Protein AF-A1WSW4-F1 (afdb_monomer_lite)

Radius of gyration: 35.8 Å; chains: 1; bounding box: 100×88×88 Å

Foldseek 3Di:
DDDDDDDDDDDDDDDDDPPDDDDDDDDDPDDDDDDDDDDDDDDDDDDDDDDDDDPDDDDDDDDDDDDDDDDDDDDDDDDDDPPPPPVVVVVVVVQVVLLVVLVVLLDVVVDDQWDWDDADVVFSKTKTWHQDPVGWIWMWIDTDRDNDTPDIDIDPHPVRVVVVVVVVVVVSVVVVVVVVVVVVVVVVLQPAAAPDDAQFKWWWWDDDPWTDIWIWGFHADDPRWKTWIFTFDKDWDAPDDQKTWIDTDGPHTDDDIDIFTADPQRWTQDDPVGIIIHGFDWDQDPNDTDGDIDMTGGDD

pLDDT: mean 75.53, std 24.28, range [26.06, 97.69]

Structure (mmCIF, N/CA/C/O backbone):
data_AF-A1WSW4-F1
#
_entry.id   AF-A1WSW4-F1
#
loop_
_atom_site.group_PDB
_atom_site.id
_atom_site.type_symbol
_atom_site.label_atom_id
_atom_site.label_alt_id
_atom_site.label_comp_id
_atom_site.label_asym_id
_atom_site.label_entity_id
_atom_site.label_seq_id
_atom_site.pdbx_PDB_ins_code
_atom_site.Cartn_x
_atom_site.Cartn_y
_atom_site.Cartn_z
_atom_site.occupancy
_atom_site.B_iso_or_equiv
_atom_site.auth_seq_id
_atom_site.auth_comp_id
_atom_site.auth_asym_id
_atom_site.auth_atom_id
_atom_site.pdbx_PDB_model_num
ATOM 1 N N . MET A 1 1 ? 65.534 -9.968 35.468 1.00 41.53 1 MET A N 1
ATOM 2 C CA . MET A 1 1 ? 66.244 -8.710 35.154 1.00 41.53 1 MET A CA 1
ATOM 3 C C . MET A 1 1 ? 65.304 -7.810 34.369 1.00 41.53 1 MET A C 1
ATOM 5 O O . MET A 1 1 ? 64.870 -8.188 33.293 1.00 41.53 1 MET A O 1
ATOM 9 N N . TRP A 1 2 ? 64.921 -6.692 34.981 1.00 34.66 2 TRP A N 1
ATOM 10 C CA . TRP A 1 2 ? 64.351 -5.486 34.355 1.00 34.66 2 TRP A CA 1
ATOM 11 C C . TRP A 1 2 ? 65.481 -4.729 33.606 1.00 34.66 2 TRP A C 1
ATOM 13 O O . TRP A 1 2 ? 66.639 -5.038 33.906 1.00 34.66 2 TRP A O 1
ATOM 23 N N . PRO A 1 3 ? 65.219 -3.817 32.635 1.00 59.50 3 PRO A N 1
ATOM 24 C CA . PRO A 1 3 ? 64.501 -2.547 32.869 1.00 59.50 3 PRO A CA 1
ATOM 25 C C . PRO A 1 3 ? 63.491 -2.145 31.766 1.00 59.50 3 PRO A C 1
ATOM 27 O O . PRO A 1 3 ? 63.681 -2.395 30.583 1.00 59.50 3 PRO A O 1
ATOM 30 N N . VAL A 1 4 ? 62.291 -1.699 32.145 1.00 44.56 4 VAL A N 1
ATOM 31 C CA . VAL A 1 4 ? 61.793 -0.302 32.107 1.00 44.56 4 VAL A CA 1
ATOM 32 C C . VAL A 1 4 ? 62.713 0.759 31.501 1.00 44.56 4 VAL A C 1
ATOM 34 O O . VAL A 1 4 ? 63.721 1.116 32.099 1.00 44.56 4 VAL A O 1
ATOM 37 N N . ILE A 1 5 ? 62.249 1.380 30.409 1.00 48.03 5 ILE A N 1
ATOM 38 C CA . ILE A 1 5 ? 62.470 2.806 30.135 1.00 48.03 5 ILE A CA 1
ATOM 39 C C . ILE A 1 5 ? 61.144 3.441 29.703 1.00 48.03 5 ILE A C 1
ATOM 41 O O . ILE A 1 5 ? 60.532 3.080 28.701 1.00 48.03 5 ILE A O 1
ATOM 45 N N . THR A 1 6 ? 60.733 4.397 30.523 1.00 44.84 6 THR A N 1
ATOM 46 C CA . THR A 1 6 ? 59.664 5.377 30.361 1.00 44.84 6 THR A CA 1
ATOM 47 C C . THR A 1 6 ? 60.096 6.459 29.366 1.00 44.84 6 THR A C 1
ATOM 49 O O . THR A 1 6 ? 61.234 6.917 29.429 1.00 44.84 6 THR A O 1
ATOM 52 N N . SER A 1 7 ? 59.194 6.954 28.516 1.00 44.91 7 SER A N 1
ATOM 53 C CA . SER A 1 7 ? 59.331 8.302 27.950 1.00 44.91 7 SER A CA 1
ATOM 54 C C . SER A 1 7 ? 57.960 8.914 27.679 1.00 44.91 7 SER A C 1
ATOM 56 O O . SER A 1 7 ? 57.152 8.402 26.909 1.00 44.91 7 SER A O 1
ATOM 58 N N . LEU A 1 8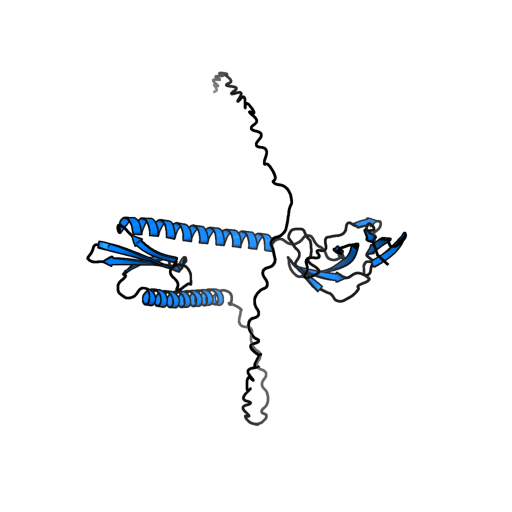 ? 57.735 9.998 28.409 1.00 40.12 8 LEU A N 1
ATOM 59 C CA . LEU A 1 8 ? 56.606 10.908 28.426 1.00 40.12 8 LEU A CA 1
ATOM 60 C C . LEU A 1 8 ? 56.909 12.023 27.408 1.00 40.12 8 LEU A C 1
ATOM 62 O O . LEU A 1 8 ? 57.985 12.615 27.490 1.00 40.12 8 LEU A O 1
ATOM 66 N N . SER A 1 9 ? 55.986 12.395 26.520 1.00 44.53 9 SER A N 1
ATOM 67 C CA . SER A 1 9 ? 55.958 13.782 26.037 1.00 44.53 9 SER A CA 1
ATOM 68 C C . SER A 1 9 ? 54.544 14.237 25.684 1.00 44.53 9 SER A C 1
ATOM 70 O O . SER A 1 9 ? 53.733 13.519 25.101 1.00 44.53 9 SER A O 1
ATOM 72 N N . SER A 1 10 ? 54.259 15.440 26.158 1.00 37.12 10 SER A N 1
ATOM 73 C CA . SER A 1 10 ? 52.968 16.103 26.227 1.00 37.12 10 SER A CA 1
ATOM 74 C C . SER A 1 10 ? 52.763 17.052 25.041 1.00 37.12 10 SER A C 1
ATOM 76 O O . SER A 1 10 ? 53.697 17.776 24.722 1.00 37.12 10 SER A O 1
ATOM 78 N N . SER A 1 11 ? 51.515 17.120 24.541 1.00 41.44 11 SER A N 1
ATOM 79 C CA . SER A 1 11 ? 50.755 18.321 24.094 1.00 41.44 11 SER A CA 1
ATOM 80 C C . SER A 1 11 ? 51.313 19.203 22.940 1.00 41.44 11 SER A C 1
ATOM 82 O O . SER A 1 11 ? 52.522 19.354 22.831 1.00 41.44 11 SER A O 1
ATOM 84 N N . PRO A 1 12 ? 50.474 19.867 22.095 1.00 49.94 12 PRO A N 1
ATOM 85 C CA . PRO A 1 12 ? 49.264 20.574 22.524 1.00 49.94 12 PRO A CA 1
ATOM 86 C C . PRO A 1 12 ? 48.014 20.516 21.618 1.00 49.94 12 PRO A C 1
ATOM 88 O O . PRO A 1 12 ? 48.011 20.143 20.450 1.00 49.94 12 PRO A O 1
ATOM 91 N N . SER A 1 13 ? 46.936 20.960 22.260 1.00 38.94 13 SER A N 1
ATOM 92 C CA . SER A 1 13 ? 45.661 21.480 21.768 1.00 38.94 13 SER A CA 1
ATOM 93 C C . SER A 1 13 ? 45.665 22.173 20.397 1.00 38.94 13 SER A C 1
ATOM 95 O O . SER A 1 13 ? 46.405 23.131 20.179 1.00 38.94 13 SER A O 1
ATOM 97 N N . CYS A 1 14 ? 44.691 21.820 19.557 1.00 33.28 14 CYS A N 1
ATOM 98 C CA . CYS A 1 14 ? 44.107 22.729 18.571 1.00 33.28 14 CYS A CA 1
ATOM 99 C C . CYS A 1 14 ? 42.586 22.726 18.737 1.00 33.28 14 CYS A C 1
ATOM 101 O O . CYS A 1 14 ? 41.865 21.887 18.202 1.00 33.28 14 CYS A O 1
ATOM 103 N N . THR A 1 15 ? 42.120 23.678 19.538 1.00 39.34 15 THR A N 1
ATOM 104 C CA . THR A 1 15 ? 40.721 24.075 19.653 1.00 39.34 15 THR A CA 1
ATOM 105 C C . THR A 1 15 ? 40.330 24.782 18.358 1.00 39.34 15 THR A C 1
ATOM 107 O O . THR A 1 15 ? 40.736 25.918 18.132 1.00 39.34 15 THR A O 1
ATOM 110 N N . VAL A 1 16 ? 39.559 24.125 17.491 1.00 40.44 16 VAL A N 1
ATOM 111 C CA . VAL A 1 16 ? 38.909 24.794 16.356 1.00 40.44 16 VAL A CA 1
ATOM 112 C C . VAL A 1 16 ? 37.520 25.223 16.814 1.00 40.44 16 VAL A C 1
ATOM 114 O O . VAL A 1 16 ? 36.556 24.461 16.776 1.00 40.44 16 VAL A O 1
ATOM 117 N N . THR A 1 17 ? 37.433 26.456 17.301 1.00 37.31 17 THR A N 1
ATOM 118 C CA . THR A 1 17 ? 36.179 27.181 17.498 1.00 37.31 17 THR A CA 1
ATOM 119 C C . THR A 1 17 ? 35.591 27.518 16.131 1.00 37.31 17 THR A C 1
ATOM 121 O O . THR A 1 17 ? 36.026 28.447 15.456 1.00 37.31 17 THR A O 1
ATOM 124 N N . HIS A 1 18 ? 34.592 26.749 15.698 1.00 41.41 18 HIS A N 1
ATOM 125 C CA . HIS A 1 18 ? 33.796 27.090 14.524 1.00 41.41 18 HIS A CA 1
ATOM 126 C C . HIS A 1 18 ? 32.709 28.089 14.943 1.00 41.41 18 HIS A C 1
ATOM 128 O O . HIS A 1 18 ? 31.640 27.718 15.427 1.00 41.41 18 HIS A O 1
ATOM 134 N N . THR A 1 19 ? 33.004 29.377 14.790 1.00 36.97 19 THR A N 1
ATOM 135 C CA . THR A 1 19 ? 32.037 30.468 14.939 1.00 36.97 19 THR A CA 1
ATOM 136 C C . THR A 1 19 ? 31.036 30.383 13.785 1.00 36.97 19 THR A C 1
ATOM 138 O O . THR A 1 19 ? 31.348 30.751 12.656 1.00 36.97 19 THR A O 1
ATOM 141 N N . PHE A 1 20 ? 29.843 29.839 14.037 1.00 34.28 20 PHE A N 1
ATOM 142 C CA . PHE A 1 20 ? 28.758 29.802 13.053 1.00 34.28 20 PHE A CA 1
ATOM 143 C C . PHE A 1 20 ? 27.942 31.096 13.166 1.00 34.28 20 PHE A C 1
ATOM 145 O O . PHE A 1 20 ? 27.096 31.256 14.045 1.00 34.28 20 PHE A O 1
ATOM 152 N N . GLU A 1 21 ? 28.250 32.052 12.293 1.00 36.22 21 GLU A N 1
ATOM 153 C CA . GLU A 1 21 ? 27.540 33.322 12.146 1.00 36.22 21 GLU A CA 1
ATOM 154 C C . GLU A 1 21 ? 26.139 33.056 11.554 1.00 36.22 21 GLU A C 1
ATOM 156 O O . GLU A 1 21 ? 25.979 32.748 10.371 1.00 36.22 21 GLU A O 1
ATOM 161 N N . LEU A 1 22 ? 25.101 33.139 12.391 1.00 40.09 22 LEU A N 1
ATOM 162 C CA . LEU A 1 22 ? 23.698 33.059 11.979 1.00 40.09 22 LEU A CA 1
ATOM 163 C C . LEU A 1 22 ? 23.284 34.363 11.282 1.00 40.09 22 LEU A C 1
ATOM 165 O O . LEU A 1 22 ? 22.764 35.283 11.912 1.00 40.09 22 LEU A O 1
ATOM 169 N N . ARG A 1 23 ? 23.469 34.442 9.960 1.00 37.28 23 ARG A N 1
ATOM 170 C CA . ARG A 1 23 ? 22.797 35.463 9.141 1.00 37.28 23 ARG A CA 1
ATOM 171 C C . ARG A 1 23 ? 21.419 34.977 8.720 1.00 37.28 23 ARG A C 1
ATOM 173 O O . ARG A 1 23 ? 21.266 34.119 7.852 1.00 37.28 23 ARG A O 1
ATOM 180 N N . GLY A 1 24 ? 20.416 35.565 9.364 1.00 35.91 24 GLY A N 1
ATOM 181 C CA . GLY A 1 24 ? 19.016 35.437 9.009 1.00 35.91 24 GLY A CA 1
ATOM 182 C C . GLY A 1 24 ? 18.739 35.912 7.584 1.00 35.91 24 GLY A C 1
ATOM 183 O O . GLY A 1 24 ? 19.109 37.013 7.186 1.00 35.91 24 GLY A O 1
ATOM 184 N N . LEU A 1 25 ? 18.013 35.085 6.838 1.00 38.56 25 LEU A N 1
ATOM 185 C CA . LEU A 1 25 ? 17.278 35.502 5.653 1.00 38.56 25 LEU A CA 1
ATOM 186 C C . LEU A 1 25 ? 15.815 35.131 5.860 1.00 38.56 25 LEU A C 1
ATOM 188 O O . LEU A 1 25 ? 15.351 34.041 5.527 1.00 38.56 25 LEU A O 1
ATOM 192 N N . SER A 1 26 ? 15.104 36.093 6.442 1.00 35.91 26 SER A N 1
ATOM 193 C CA . SER A 1 26 ? 13.652 36.161 6.467 1.00 35.91 26 SER A CA 1
ATOM 194 C C . SER A 1 26 ? 13.136 36.181 5.025 1.00 35.91 26 SER A C 1
ATOM 196 O O . SER A 1 26 ? 13.304 37.162 4.301 1.00 35.91 26 SER A O 1
ATOM 198 N N . ARG A 1 27 ? 12.528 35.081 4.574 1.00 38.84 27 ARG A N 1
ATOM 199 C CA . ARG A 1 27 ? 11.692 35.069 3.368 1.00 38.84 27 ARG A CA 1
ATOM 200 C C . ARG A 1 27 ? 10.243 34.927 3.799 1.00 38.84 27 ARG A C 1
ATOM 202 O O . ARG A 1 27 ? 9.725 33.824 3.952 1.00 38.84 27 ARG A O 1
ATOM 209 N N . HIS A 1 28 ? 9.600 36.078 3.967 1.00 37.59 28 HIS A N 1
ATOM 210 C CA . HIS A 1 28 ? 8.152 36.209 4.021 1.00 37.59 28 HIS A CA 1
ATOM 211 C C . HIS A 1 28 ? 7.518 35.503 2.813 1.00 37.59 28 HIS A C 1
ATOM 213 O O . HIS A 1 28 ? 7.591 35.988 1.683 1.00 37.59 28 HIS A O 1
ATOM 219 N N . LYS A 1 29 ? 6.861 34.363 3.050 1.00 36.50 29 LYS A N 1
ATOM 220 C CA . LYS A 1 29 ? 5.853 33.839 2.126 1.00 36.50 29 LYS A CA 1
ATOM 221 C C . LYS A 1 29 ? 4.625 34.737 2.248 1.00 36.50 29 LYS A C 1
ATOM 223 O O . LYS A 1 29 ? 3.901 34.671 3.236 1.00 36.50 29 LYS A O 1
ATOM 228 N N . ARG A 1 30 ? 4.423 35.610 1.260 1.00 34.66 30 ARG A N 1
ATOM 229 C CA . ARG A 1 30 ? 3.159 36.329 1.079 1.00 34.66 30 ARG A CA 1
ATOM 230 C C . ARG A 1 30 ? 2.080 35.300 0.739 1.00 34.66 30 ARG A C 1
ATOM 232 O O . ARG A 1 30 ? 2.164 34.643 -0.295 1.00 34.66 30 ARG A O 1
ATOM 239 N N . PHE A 1 31 ? 1.103 35.155 1.624 1.00 36.28 31 PHE A N 1
ATOM 240 C CA . PHE A 1 31 ? -0.175 34.518 1.325 1.00 36.28 31 PHE A CA 1
ATOM 241 C C . PHE A 1 31 ? -1.015 35.488 0.477 1.00 36.28 31 PHE A C 1
ATOM 243 O O . PHE A 1 31 ? -1.151 36.645 0.881 1.00 36.28 31 PHE A O 1
ATOM 250 N N . PRO A 1 32 ? -1.571 35.080 -0.676 1.00 45.56 32 PRO A N 1
ATOM 251 C CA . PRO A 1 32 ? -2.641 35.834 -1.314 1.00 45.56 32 PRO A CA 1
ATOM 252 C C . PRO A 1 32 ? -3.989 35.568 -0.612 1.00 45.56 32 PRO A C 1
ATOM 254 O O . PRO A 1 32 ? -4.188 34.478 -0.065 1.00 45.56 32 PRO A O 1
ATOM 257 N N . PRO A 1 33 ? -4.901 36.555 -0.598 1.00 42.41 33 PRO A N 1
ATOM 258 C CA . PRO A 1 33 ? -6.139 36.499 0.165 1.00 42.41 33 PRO A CA 1
ATOM 259 C C . PRO A 1 33 ? -7.199 35.592 -0.474 1.00 42.41 33 PRO A C 1
ATOM 261 O O . PRO A 1 33 ? -7.212 35.323 -1.673 1.00 42.41 33 PRO A O 1
ATOM 264 N N . THR A 1 34 ? -8.105 35.158 0.392 1.00 45.78 34 THR A N 1
ATOM 265 C CA . THR A 1 34 ? -9.366 34.453 0.151 1.00 45.78 34 THR A CA 1
ATOM 266 C C . THR A 1 34 ? -10.244 35.104 -0.926 1.00 45.78 34 THR A C 1
ATOM 268 O O . THR A 1 34 ? -10.471 36.311 -0.869 1.00 45.78 34 THR A O 1
ATOM 271 N N . GLY A 1 35 ? -10.827 34.305 -1.831 1.00 34.28 35 GLY A N 1
ATOM 272 C CA . GLY A 1 35 ? -11.918 34.760 -2.703 1.00 34.28 35 GLY A CA 1
ATOM 273 C C . GLY A 1 35 ? -12.273 33.820 -3.863 1.00 34.28 35 GLY A C 1
ATOM 274 O O . GLY A 1 35 ? -11.571 33.798 -4.864 1.00 34.28 35 GLY A O 1
ATOM 275 N N . TYR A 1 36 ? -13.425 33.152 -3.726 1.00 44.25 36 TYR A N 1
ATOM 276 C CA . TYR A 1 36 ? -14.261 32.464 -4.731 1.00 44.25 36 TYR A CA 1
ATOM 277 C C . TYR A 1 36 ? -13.880 31.049 -5.237 1.00 44.25 36 TYR A C 1
ATOM 279 O O . TYR A 1 36 ? -12.794 30.838 -5.775 1.00 44.25 36 TYR A O 1
ATOM 287 N N . PRO A 1 37 ? -14.805 30.064 -5.126 1.00 56.47 37 PRO A N 1
ATOM 288 C CA . PRO A 1 37 ? -14.681 28.762 -5.782 1.00 56.47 37 PRO A CA 1
ATOM 289 C C . PRO A 1 37 ? -14.963 28.864 -7.297 1.00 56.47 37 PRO A C 1
ATOM 291 O O . PRO A 1 37 ? -15.735 29.728 -7.719 1.00 56.47 37 PRO A O 1
ATOM 294 N N . PRO A 1 38 ? -14.375 27.986 -8.132 1.00 52.75 38 PRO A N 1
ATOM 295 C CA . PRO A 1 38 ? -14.593 28.010 -9.576 1.00 52.75 38 PRO A CA 1
ATOM 296 C C . PRO A 1 38 ? -16.037 27.611 -9.941 1.00 52.75 38 PRO A C 1
ATOM 298 O O . PRO A 1 38 ? -16.633 26.777 -9.252 1.00 52.75 38 PRO A O 1
ATOM 301 N N . PRO A 1 39 ? -16.606 28.157 -11.033 1.00 44.06 39 PRO A N 1
ATOM 302 C CA . PRO A 1 39 ? -17.959 27.827 -11.461 1.00 44.06 39 PRO A CA 1
ATOM 303 C C . PRO A 1 39 ? -18.077 26.361 -11.899 1.00 44.06 39 PRO A C 1
ATOM 305 O O . PRO A 1 39 ? -17.261 25.837 -12.661 1.00 44.06 39 PRO A O 1
ATOM 308 N N . PHE A 1 40 ? -19.141 25.719 -11.417 1.00 39.28 40 PHE A N 1
ATOM 309 C CA . PHE A 1 40 ? -19.615 24.409 -11.850 1.00 39.28 40 PHE A CA 1
ATOM 310 C C . PHE A 1 40 ? -19.933 24.439 -13.351 1.00 39.28 40 PHE A C 1
ATOM 312 O O . PHE A 1 40 ? -20.814 25.174 -13.792 1.00 39.28 40 PHE A O 1
ATOM 319 N N . ILE A 1 41 ? -19.245 23.609 -14.133 1.00 40.66 41 ILE A N 1
ATOM 320 C CA . ILE A 1 41 ? -19.606 23.333 -15.525 1.00 40.66 41 ILE A CA 1
ATOM 321 C C . ILE A 1 41 ? -20.612 22.170 -15.501 1.00 40.66 41 ILE A C 1
ATOM 323 O O . ILE A 1 41 ? -20.233 21.068 -15.089 1.00 40.66 41 ILE A O 1
ATOM 327 N N . PRO A 1 42 ? -21.883 22.362 -15.904 1.00 38.38 42 PRO A N 1
ATOM 328 C CA . PRO A 1 42 ? -22.835 21.264 -15.982 1.00 38.38 42 PRO A CA 1
ATOM 329 C C . PRO A 1 42 ? -22.402 20.288 -17.080 1.00 38.38 42 PRO A C 1
ATOM 331 O O . PRO A 1 42 ? -22.241 20.649 -18.246 1.00 38.38 42 PRO A O 1
ATOM 334 N N . ARG A 1 43 ? -22.194 19.029 -16.686 1.00 35.97 43 ARG A N 1
ATOM 335 C CA . ARG A 1 43 ? -21.918 17.919 -17.597 1.00 35.97 43 ARG A CA 1
ATOM 336 C C . ARG A 1 43 ? -23.169 17.700 -18.447 1.00 35.97 43 ARG A C 1
ATOM 338 O O . ARG A 1 43 ? -24.220 17.349 -17.916 1.00 35.97 43 ARG A O 1
ATOM 345 N N . SER A 1 44 ? -23.051 17.950 -19.745 1.00 36.78 44 SER A N 1
ATOM 346 C CA . SER A 1 44 ? -24.103 17.718 -20.727 1.00 36.78 44 SER A CA 1
ATOM 347 C C . SER A 1 44 ? -24.618 16.279 -20.650 1.00 36.78 44 SER A C 1
ATOM 349 O O . SER A 1 44 ? -23.858 15.314 -20.537 1.00 36.78 44 SER A O 1
ATOM 351 N N . ALA A 1 45 ? -25.944 16.166 -20.687 1.00 35.97 45 ALA A N 1
ATOM 352 C CA . ALA A 1 45 ? -26.681 14.920 -20.717 1.00 35.97 45 ALA A CA 1
ATOM 353 C C . ALA A 1 45 ? -26.290 14.097 -21.954 1.00 35.97 45 ALA A C 1
ATOM 355 O O . ALA A 1 45 ? -26.467 14.541 -23.087 1.00 35.97 45 ALA A O 1
ATOM 356 N N . HIS A 1 46 ? -25.784 12.885 -21.728 1.00 39.31 46 HIS A N 1
ATOM 357 C CA . HIS A 1 46 ? -25.760 11.844 -22.749 1.00 39.31 46 HIS A CA 1
ATOM 358 C C . HIS A 1 46 ? -26.980 10.931 -22.561 1.00 39.31 46 HIS A C 1
ATOM 360 O O . HIS A 1 46 ? -27.345 10.636 -21.420 1.00 39.31 46 HIS A O 1
ATOM 366 N N . PRO A 1 47 ? -27.624 10.510 -23.662 1.00 35.97 47 PRO A N 1
ATOM 367 C CA . PRO A 1 47 ? -28.897 9.810 -23.629 1.00 35.97 47 PRO A CA 1
ATOM 368 C C . PRO A 1 47 ? -28.785 8.418 -23.003 1.00 35.97 47 PRO A C 1
ATOM 370 O O . PRO A 1 47 ? -27.802 7.695 -23.171 1.00 35.97 47 PRO A O 1
ATOM 373 N N . SER A 1 48 ? -29.850 8.071 -22.288 1.00 36.56 48 SER A N 1
ATOM 374 C CA . SER A 1 48 ? -30.136 6.795 -21.649 1.00 36.56 48 SER A CA 1
ATOM 375 C C . SER A 1 48 ? -29.951 5.608 -22.598 1.00 36.56 48 SER A C 1
ATOM 377 O O . SER A 1 48 ? -30.791 5.356 -23.462 1.00 36.56 48 SER A O 1
ATOM 379 N N . LEU A 1 49 ? -28.885 4.838 -22.390 1.00 33.38 49 LEU A N 1
ATOM 380 C CA . LEU A 1 49 ? -28.790 3.461 -22.863 1.00 33.38 49 LEU A CA 1
ATOM 381 C C . LEU A 1 49 ? -29.396 2.557 -21.793 1.00 33.38 49 LEU A C 1
ATOM 383 O O . LEU A 1 49 ? -28.848 2.375 -20.705 1.00 33.38 49 LEU A O 1
ATOM 387 N N . SER A 1 50 ? -30.583 2.061 -22.118 1.00 31.69 50 SER A N 1
ATOM 388 C CA . SER A 1 50 ? -31.334 1.080 -21.360 1.00 31.69 50 SER A CA 1
ATOM 389 C C . SER A 1 50 ? -30.512 -0.188 -21.134 1.00 31.69 50 SER A C 1
ATOM 391 O O . SER A 1 50 ? -29.860 -0.741 -22.019 1.00 31.69 50 SER A O 1
ATOM 393 N N . TRP A 1 51 ? -30.564 -0.634 -19.888 1.00 26.06 51 TRP A N 1
ATOM 394 C CA . TRP A 1 51 ? -30.009 -1.877 -19.392 1.00 26.06 51 TRP A CA 1
ATOM 395 C C . TRP A 1 51 ? -30.836 -3.037 -19.968 1.00 26.06 51 TRP A C 1
ATOM 397 O O . TRP A 1 51 ? -32.003 -3.195 -19.615 1.00 26.06 51 TRP A O 1
ATOM 407 N N . VAL A 1 52 ? -30.261 -3.830 -20.875 1.00 34.06 52 VAL A N 1
ATOM 408 C CA . VAL A 1 52 ? -30.853 -5.100 -21.327 1.00 34.06 52 VAL A CA 1
ATOM 409 C C . VAL A 1 52 ? -30.200 -6.232 -20.527 1.00 34.06 52 VAL A C 1
ATOM 411 O O . VAL A 1 52 ? -28.991 -6.438 -20.658 1.00 34.06 52 VAL A O 1
ATOM 414 N N . PRO A 1 53 ? -30.946 -6.981 -19.696 1.00 32.72 53 PRO A N 1
ATOM 415 C CA . PRO A 1 53 ? -30.416 -8.154 -19.016 1.00 32.72 53 PRO A CA 1
ATOM 416 C C . PRO A 1 53 ? -30.214 -9.296 -20.019 1.00 32.72 53 PRO A C 1
ATOM 418 O O . PRO A 1 53 ? -31.166 -9.809 -20.607 1.00 32.72 53 PRO A O 1
ATOM 421 N N . CYS A 1 54 ? -28.965 -9.725 -20.198 1.00 28.47 54 CYS A N 1
ATOM 422 C CA . CYS A 1 54 ? -28.641 -10.958 -20.910 1.00 28.47 54 CYS A CA 1
ATOM 423 C C . CYS A 1 54 ? -29.132 -12.156 -20.080 1.00 28.47 54 CYS A C 1
ATOM 425 O O . CYS A 1 54 ? -28.510 -12.540 -19.088 1.00 28.47 54 CYS A O 1
ATOM 427 N N . HIS A 1 55 ? -30.259 -12.747 -20.484 1.00 34.50 55 HIS A N 1
ATOM 428 C CA . HIS A 1 55 ? -30.743 -14.022 -19.965 1.00 34.50 55 HIS A CA 1
ATOM 429 C C . HIS A 1 55 ? -29.743 -15.136 -20.304 1.00 34.50 55 HIS A C 1
ATOM 431 O O . HIS A 1 55 ? -29.672 -15.627 -21.429 1.00 34.50 55 HIS A O 1
ATOM 437 N N . PHE A 1 56 ? -28.971 -15.554 -19.305 1.00 29.11 56 PHE A N 1
ATOM 438 C CA . PHE A 1 56 ? -28.109 -16.725 -19.389 1.00 29.11 56 PHE A CA 1
ATOM 439 C C . PHE A 1 56 ? -28.979 -17.989 -19.281 1.00 29.11 56 PHE A C 1
ATOM 441 O O . PHE A 1 56 ? -29.372 -18.405 -18.189 1.00 29.11 56 PHE A O 1
ATOM 448 N N . LEU A 1 57 ? -29.328 -18.584 -20.429 1.00 34.84 57 LEU A N 1
ATOM 449 C CA . LEU A 1 57 ? -30.033 -19.866 -20.498 1.00 34.84 57 LEU A CA 1
ATOM 450 C C . LEU A 1 57 ? -29.159 -20.988 -19.919 1.00 34.84 57 LEU A C 1
ATOM 452 O O . LEU A 1 57 ? -28.206 -21.464 -20.539 1.00 34.84 57 LEU A O 1
ATOM 456 N N . ARG A 1 58 ? -29.536 -21.459 -18.731 1.00 31.75 58 ARG A N 1
ATOM 457 C CA . ARG A 1 58 ? -28.996 -22.660 -18.090 1.00 31.75 58 ARG A CA 1
ATOM 458 C C . ARG A 1 58 ? -29.587 -23.893 -18.790 1.00 31.75 58 ARG A C 1
ATOM 460 O O . ARG A 1 58 ? -30.729 -24.264 -18.528 1.00 31.75 58 ARG A O 1
ATOM 467 N N . ARG A 1 59 ? -28.836 -24.533 -19.697 1.00 33.91 59 ARG A N 1
ATOM 468 C CA . ARG A 1 59 ? -29.224 -25.843 -20.257 1.00 33.91 59 ARG A CA 1
ATOM 469 C C . ARG A 1 59 ? -29.167 -26.903 -19.157 1.00 33.91 59 ARG A C 1
ATOM 471 O O . ARG A 1 59 ? -28.107 -27.198 -18.615 1.00 33.91 59 ARG A O 1
ATOM 478 N N . ARG A 1 60 ? -30.335 -27.458 -18.845 1.00 30.97 60 ARG A N 1
ATOM 479 C CA . ARG A 1 60 ? -30.559 -28.603 -17.961 1.00 30.97 60 ARG A CA 1
ATOM 480 C C . ARG A 1 60 ? -30.413 -29.865 -18.818 1.00 30.97 60 ARG A C 1
ATOM 482 O O . ARG A 1 60 ? -31.275 -30.136 -19.644 1.00 30.97 60 ARG A O 1
ATOM 489 N N . THR A 1 61 ? -29.320 -30.606 -18.679 1.00 37.62 61 THR A N 1
ATOM 490 C CA . THR A 1 61 ? -29.200 -31.953 -19.259 1.00 37.62 61 THR A CA 1
ATOM 491 C C . THR A 1 61 ? -29.713 -32.973 -18.251 1.00 37.62 61 THR A C 1
ATOM 493 O O . THR A 1 61 ? -29.128 -33.123 -17.181 1.00 37.62 61 THR A O 1
ATOM 496 N N . GLN A 1 62 ? -30.811 -33.646 -18.598 1.00 32.19 62 GLN A N 1
ATOM 497 C CA . GLN A 1 62 ? -31.291 -34.862 -17.945 1.00 32.19 62 GLN A CA 1
ATOM 498 C C . GLN A 1 62 ? -30.414 -36.052 -18.361 1.00 32.19 62 GLN A C 1
ATOM 500 O O . GLN A 1 62 ? -30.197 -36.260 -19.551 1.00 32.19 62 GLN A O 1
ATOM 505 N N . ARG A 1 63 ? -29.933 -36.811 -17.378 1.00 33.50 63 ARG A N 1
ATOM 506 C CA . ARG A 1 63 ? -29.532 -38.231 -17.409 1.00 33.50 63 ARG A CA 1
ATOM 507 C C . ARG A 1 63 ? -29.722 -38.667 -15.953 1.00 33.50 63 ARG A C 1
ATOM 509 O O . ARG A 1 63 ? -29.178 -38.001 -15.082 1.00 33.50 63 ARG A O 1
ATOM 516 N N . GLY A 1 64 ? -30.625 -39.567 -15.601 1.00 32.72 64 GLY A N 1
ATOM 517 C CA . GLY A 1 64 ? -30.836 -40.908 -16.130 1.00 32.72 64 GLY A CA 1
ATOM 518 C C . GLY A 1 64 ? -30.669 -41.801 -14.904 1.00 32.72 64 GLY A C 1
ATOM 519 O O . GLY A 1 64 ? -29.571 -41.849 -14.353 1.00 32.72 64 GLY A O 1
ATOM 520 N N . ASP A 1 65 ? -31.781 -42.343 -14.417 1.00 32.75 65 ASP A N 1
ATOM 521 C CA . ASP A 1 65 ? -31.840 -43.281 -13.299 1.00 32.75 65 ASP A CA 1
ATOM 522 C C . ASP A 1 65 ? -30.966 -44.503 -13.592 1.00 32.75 65 ASP A C 1
ATOM 524 O O . ASP A 1 65 ? -31.012 -44.997 -14.712 1.00 32.75 65 ASP A O 1
ATOM 528 N N . ASP A 1 66 ? -30.203 -44.978 -12.603 1.00 35.31 66 ASP A N 1
ATOM 529 C CA . ASP A 1 66 ? -29.905 -46.405 -12.440 1.00 35.31 66 ASP A CA 1
ATOM 530 C C . ASP A 1 66 ? -29.305 -46.704 -11.050 1.00 35.31 66 ASP A C 1
ATOM 532 O O . ASP A 1 66 ? -28.207 -46.283 -10.693 1.00 35.31 66 ASP A O 1
ATOM 536 N N . LEU A 1 67 ? -30.119 -47.428 -10.276 1.00 35.06 67 LEU A N 1
ATOM 537 C CA . LEU A 1 67 ? -29.818 -48.571 -9.404 1.00 35.06 67 LEU A CA 1
ATOM 538 C C . LEU A 1 67 ? -28.685 -48.525 -8.355 1.00 35.06 67 LEU A C 1
ATOM 540 O O . LEU A 1 67 ? -27.490 -48.465 -8.629 1.00 35.06 67 LEU A O 1
ATOM 544 N N . LEU A 1 68 ? -29.140 -48.752 -7.114 1.00 34.69 68 LEU A N 1
ATOM 545 C CA . LEU A 1 68 ? -28.419 -49.283 -5.956 1.00 34.69 68 LEU A CA 1
ATOM 546 C C . LEU A 1 68 ? -27.368 -50.348 -6.316 1.00 34.69 68 LEU A C 1
ATOM 548 O O . LEU A 1 68 ? -27.695 -51.367 -6.916 1.00 34.69 68 LEU A O 1
ATOM 552 N N . THR A 1 69 ? -26.169 -50.219 -5.745 1.00 37.03 69 THR A N 1
ATOM 553 C CA . THR A 1 69 ? -25.390 -51.365 -5.245 1.00 37.03 69 THR A CA 1
ATOM 554 C C . THR A 1 69 ? -24.522 -50.945 -4.056 1.00 37.03 69 THR A C 1
ATOM 556 O O . THR A 1 69 ? -24.056 -49.813 -3.945 1.00 37.03 69 THR A O 1
ATOM 559 N N . HIS A 1 70 ? -24.406 -51.861 -3.101 1.00 34.72 70 HIS A N 1
ATOM 560 C CA . HIS A 1 70 ? -23.905 -51.661 -1.747 1.00 34.72 70 HIS A CA 1
ATOM 561 C C . HIS A 1 70 ? -22.367 -51.621 -1.636 1.00 34.72 70 HIS A C 1
ATOM 563 O O . HIS A 1 70 ? -21.682 -52.396 -2.285 1.00 34.72 70 HIS A O 1
ATOM 569 N N . LYS A 1 71 ? -21.902 -50.809 -0.670 1.00 35.25 71 LYS A N 1
ATOM 570 C CA . LYS A 1 71 ? -20.896 -51.114 0.375 1.00 35.25 71 LYS A CA 1
ATOM 571 C C . LYS A 1 71 ? -19.498 -51.573 -0.071 1.00 35.25 71 LYS A C 1
ATOM 573 O O . LYS A 1 71 ? -19.327 -52.716 -0.447 1.00 35.25 71 LYS A O 1
ATOM 578 N N . GLU A 1 72 ? -18.487 -50.762 0.256 1.00 31.95 72 GLU A N 1
ATOM 579 C CA . GLU A 1 72 ? -17.300 -51.231 0.992 1.00 31.95 72 GLU A CA 1
ATOM 580 C C . GLU A 1 72 ? -16.533 -50.058 1.625 1.00 31.95 72 GLU A C 1
ATOM 582 O O . GLU A 1 72 ? -16.233 -49.050 0.989 1.00 31.95 72 GLU A O 1
ATOM 587 N N . HIS A 1 73 ? -16.277 -50.173 2.930 1.00 38.88 73 HIS A N 1
ATOM 588 C CA . HIS A 1 73 ? -15.460 -49.242 3.701 1.00 38.88 73 HIS A CA 1
ATOM 589 C C . HIS A 1 73 ? -13.996 -49.656 3.536 1.00 38.88 73 HIS A C 1
ATOM 591 O O . HIS A 1 73 ? -13.571 -50.633 4.148 1.00 38.88 73 HIS A O 1
ATOM 597 N N . SER A 1 74 ? -13.224 -48.910 2.743 1.00 36.22 74 SER A N 1
ATOM 598 C CA . SER A 1 74 ? -11.767 -49.056 2.702 1.00 36.22 74 SER A CA 1
ATOM 599 C C . SER A 1 74 ? -11.111 -47.952 3.524 1.00 36.22 74 SER A C 1
ATOM 601 O O . SER A 1 74 ? -11.205 -46.764 3.216 1.00 36.22 74 SER A O 1
ATOM 603 N N . VAL A 1 75 ? -10.443 -48.382 4.590 1.00 42.88 75 VAL A N 1
ATOM 604 C CA . VAL A 1 75 ? -9.581 -47.595 5.472 1.00 42.88 75 VAL A CA 1
ATOM 605 C C . VAL A 1 75 ? -8.464 -46.954 4.641 1.00 42.88 75 VAL A C 1
ATOM 607 O O . VAL A 1 75 ? -7.628 -47.652 4.075 1.00 42.88 75 VAL A O 1
ATOM 610 N N . ASN A 1 76 ? -8.441 -45.621 4.555 1.00 40.50 76 ASN A N 1
ATOM 611 C CA . ASN A 1 76 ? -7.332 -44.896 3.937 1.00 40.50 76 ASN A CA 1
ATOM 612 C C . ASN A 1 76 ? -6.202 -44.726 4.953 1.00 40.50 76 ASN A C 1
ATOM 614 O O . ASN A 1 76 ? -6.279 -43.909 5.871 1.00 40.50 76 ASN A O 1
ATOM 618 N N . THR A 1 77 ? -5.137 -45.496 4.763 1.00 40.97 77 THR A N 1
ATOM 619 C CA . THR A 1 77 ? -3.845 -45.319 5.420 1.00 40.97 77 THR A CA 1
ATOM 620 C C . THR A 1 77 ? -3.268 -43.952 5.044 1.00 40.97 77 THR A C 1
ATOM 622 O O . THR A 1 77 ? -3.133 -43.613 3.865 1.00 40.97 77 THR A O 1
ATOM 625 N N . ALA A 1 78 ? -2.942 -43.150 6.057 1.00 39.50 78 ALA A N 1
ATOM 626 C CA . ALA A 1 78 ? -2.365 -41.822 5.909 1.00 39.50 78 ALA A CA 1
ATOM 627 C C . ALA A 1 78 ? -1.036 -41.871 5.130 1.00 39.50 78 ALA A C 1
ATOM 629 O O . ALA A 1 78 ? -0.068 -42.491 5.569 1.00 39.50 78 ALA A O 1
ATOM 630 N N . LYS A 1 79 ? -0.977 -41.185 3.981 1.00 40.69 79 LYS A N 1
ATOM 631 C CA . LYS A 1 79 ? 0.286 -40.850 3.305 1.00 40.69 79 LYS A CA 1
ATOM 632 C C . LYS A 1 79 ? 0.935 -39.657 4.023 1.00 40.69 79 LYS A C 1
ATOM 634 O O . LYS A 1 79 ? 0.226 -38.692 4.314 1.00 40.69 79 LYS A O 1
ATOM 639 N N . PRO A 1 80 ? 2.253 -39.674 4.291 1.00 40.34 80 PRO A N 1
ATOM 640 C CA . PRO A 1 80 ? 2.930 -38.540 4.902 1.00 40.34 80 PRO A CA 1
ATOM 641 C C . PRO A 1 80 ? 2.948 -37.345 3.939 1.00 40.34 80 PRO A C 1
ATOM 643 O O . PRO A 1 80 ? 3.222 -37.470 2.746 1.00 40.34 80 PRO A O 1
ATOM 646 N N . ASN A 1 81 ? 2.607 -36.181 4.483 1.00 42.62 81 ASN A N 1
ATOM 647 C CA . ASN A 1 81 ? 2.454 -34.923 3.772 1.00 42.62 81 ASN A CA 1
ATOM 648 C C . ASN A 1 81 ? 3.826 -34.333 3.389 1.00 42.62 81 ASN A C 1
ATOM 650 O O . ASN A 1 81 ? 4.507 -33.738 4.221 1.00 42.62 81 ASN A O 1
ATOM 654 N N . THR A 1 82 ? 4.224 -34.475 2.124 1.00 47.59 82 THR A N 1
ATOM 655 C CA . THR A 1 82 ? 5.347 -33.743 1.509 1.00 47.59 82 THR A CA 1
ATOM 656 C C . THR A 1 82 ? 4.799 -32.752 0.473 1.00 47.59 82 THR A C 1
ATOM 658 O O . THR A 1 82 ? 5.038 -32.900 -0.719 1.00 47.59 82 THR A O 1
ATOM 661 N N . GLN A 1 83 ? 4.004 -31.757 0.892 1.00 47.78 83 GLN A N 1
ATOM 662 C CA . GLN A 1 83 ? 3.406 -30.768 -0.031 1.00 47.78 83 GLN A CA 1
ATOM 663 C C . GLN A 1 83 ? 4.127 -29.412 -0.117 1.00 47.78 83 GLN A C 1
ATOM 665 O O . GLN A 1 83 ? 3.767 -28.599 -0.963 1.00 47.78 83 GLN A O 1
ATOM 670 N N . SER A 1 84 ? 5.184 -29.139 0.657 1.00 45.97 84 SER A N 1
ATOM 671 C CA . SER A 1 84 ? 5.819 -27.804 0.606 1.00 45.97 84 SER A CA 1
ATOM 672 C C . SER A 1 84 ? 6.772 -27.584 -0.586 1.00 45.97 84 SER A C 1
ATOM 674 O O . SER A 1 84 ? 7.049 -26.439 -0.947 1.00 45.97 84 SER A O 1
ATOM 676 N N . GLY A 1 85 ? 7.249 -28.652 -1.242 1.00 43.09 85 GLY A N 1
ATOM 677 C CA . GLY A 1 85 ? 8.166 -28.572 -2.394 1.00 43.09 85 GLY A CA 1
ATOM 678 C C . GLY A 1 85 ? 7.486 -28.548 -3.772 1.00 43.09 85 GLY A C 1
ATOM 679 O O . GLY A 1 85 ? 8.043 -28.019 -4.737 1.00 43.09 85 GLY A O 1
ATOM 680 N N . SER A 1 86 ? 6.271 -29.093 -3.887 1.00 52.53 86 SER A N 1
ATOM 681 C CA . SER A 1 86 ? 5.554 -29.200 -5.166 1.00 52.53 86 SER A CA 1
ATOM 682 C C . SER A 1 86 ? 4.858 -27.899 -5.570 1.00 52.53 86 SER A C 1
ATOM 684 O O . SER A 1 86 ? 4.794 -27.575 -6.753 1.00 52.53 86 SER A O 1
ATOM 686 N N . GLU A 1 87 ? 4.363 -27.119 -4.606 1.00 53.41 87 GLU A N 1
ATOM 687 C CA . GLU A 1 87 ? 3.631 -25.875 -4.884 1.00 53.41 87 GLU A CA 1
ATOM 688 C C . GLU A 1 87 ? 4.543 -24.756 -5.402 1.00 53.41 87 GLU A C 1
ATOM 690 O O . GLU A 1 87 ? 4.198 -24.059 -6.358 1.00 53.41 87 GLU A O 1
ATOM 695 N N . SER A 1 88 ? 5.737 -24.621 -4.821 1.00 59.69 88 SER A N 1
ATOM 696 C CA . SER A 1 88 ? 6.752 -23.647 -5.241 1.00 59.69 88 SER A CA 1
ATOM 697 C C . SER A 1 88 ? 7.308 -23.964 -6.633 1.00 59.69 88 SER A C 1
ATOM 699 O O . SER A 1 88 ? 7.430 -23.068 -7.472 1.00 59.69 88 SER A O 1
ATOM 701 N N . SER A 1 89 ? 7.551 -25.246 -6.913 1.00 64.81 89 SER A N 1
ATOM 702 C CA . SER A 1 89 ? 7.987 -25.733 -8.225 1.00 64.81 89 SER A CA 1
ATOM 703 C C . SER A 1 89 ? 6.928 -25.470 -9.299 1.00 64.81 89 SER A C 1
ATOM 705 O O . SER A 1 89 ? 7.231 -24.877 -10.333 1.00 64.81 89 SER A O 1
ATOM 707 N N . ASN A 1 90 ? 5.662 -25.805 -9.029 1.00 70.00 90 ASN A N 1
ATOM 708 C CA . ASN A 1 90 ? 4.556 -25.559 -9.957 1.00 70.00 90 ASN A CA 1
ATOM 709 C C . ASN A 1 90 ? 4.335 -24.060 -10.217 1.00 70.00 90 ASN A C 1
ATOM 711 O O . ASN A 1 90 ? 4.140 -23.652 -11.362 1.00 70.00 90 ASN A O 1
ATOM 715 N N . ALA A 1 91 ? 4.418 -23.215 -9.185 1.00 70.38 91 ALA A N 1
ATOM 716 C CA . ALA A 1 91 ? 4.276 -21.768 -9.337 1.00 70.38 91 ALA A CA 1
ATOM 717 C C . ALA A 1 91 ? 5.384 -21.156 -10.213 1.00 70.38 91 ALA A C 1
ATOM 719 O O . ALA A 1 91 ? 5.104 -20.273 -11.029 1.00 70.38 91 ALA A O 1
ATOM 720 N N . MET A 1 92 ? 6.621 -21.647 -10.078 1.00 69.25 92 MET A N 1
ATOM 721 C CA . MET A 1 92 ? 7.758 -21.187 -10.876 1.00 69.25 92 MET A CA 1
ATOM 722 C C . MET A 1 92 ? 7.636 -21.617 -12.345 1.00 69.25 92 MET A C 1
ATOM 724 O O . MET A 1 92 ? 7.868 -20.811 -13.249 1.00 69.25 92 MET A O 1
ATOM 728 N N . GLN A 1 93 ? 7.161 -22.841 -12.598 1.00 71.19 93 GLN A N 1
ATOM 729 C CA . GLN A 1 93 ? 6.867 -23.312 -13.956 1.00 71.19 93 GLN A CA 1
ATOM 730 C C . GLN A 1 93 ? 5.773 -22.469 -14.628 1.00 71.19 93 GLN A C 1
ATOM 732 O O . GLN A 1 93 ? 5.944 -22.011 -15.758 1.00 71.19 93 GLN A O 1
ATOM 737 N N . VAL A 1 94 ? 4.689 -22.163 -13.906 1.00 73.62 94 VAL A N 1
ATOM 738 C CA . VAL A 1 94 ? 3.597 -21.311 -14.410 1.00 73.62 94 VAL A CA 1
ATOM 739 C C . VAL A 1 94 ? 4.055 -19.868 -14.659 1.00 73.62 94 VAL A C 1
ATOM 741 O O . VAL A 1 94 ? 3.545 -19.198 -15.559 1.00 73.62 94 VAL A O 1
ATOM 744 N N . SER A 1 95 ? 5.000 -19.335 -13.878 1.00 76.12 95 SER A N 1
ATOM 745 C CA . SER A 1 95 ? 5.547 -18.003 -14.161 1.00 76.12 95 SER A CA 1
ATOM 746 C C . SER A 1 95 ? 6.438 -17.983 -15.396 1.00 76.12 95 SER A C 1
ATOM 748 O O . SER A 1 95 ? 6.374 -17.014 -16.155 1.00 76.12 95 SER A O 1
ATOM 750 N N . ASN A 1 96 ? 7.220 -19.042 -15.608 1.00 80.00 96 ASN A N 1
ATOM 751 C CA . ASN A 1 96 ? 8.130 -19.153 -16.741 1.00 80.00 96 ASN A CA 1
ATOM 752 C C . ASN A 1 96 ? 7.360 -19.331 -18.054 1.00 80.00 96 ASN A C 1
ATOM 754 O O . ASN A 1 96 ? 7.682 -18.661 -19.034 1.00 80.00 96 ASN A O 1
ATOM 758 N N . SER A 1 97 ? 6.290 -20.137 -18.062 1.00 81.12 97 SER A N 1
ATOM 759 C CA . SER A 1 97 ? 5.435 -20.302 -19.246 1.00 81.12 97 SER A CA 1
ATOM 760 C C . SER A 1 97 ? 4.781 -18.984 -19.671 1.00 81.12 97 SER A C 1
ATOM 762 O O . SER A 1 97 ? 4.880 -18.586 -20.830 1.00 81.12 97 SER A O 1
ATOM 764 N N . LYS A 1 98 ? 4.224 -18.226 -18.717 1.00 85.50 98 LYS A N 1
ATOM 765 C CA . LYS A 1 98 ? 3.658 -16.892 -18.983 1.00 85.50 98 LYS A CA 1
ATOM 766 C C . LYS A 1 98 ? 4.701 -15.907 -19.506 1.00 85.50 98 LYS A C 1
ATOM 768 O O . LYS A 1 98 ? 4.396 -15.075 -20.357 1.00 85.50 98 LYS A O 1
ATOM 773 N N . GLN A 1 99 ? 5.930 -15.964 -18.994 1.00 84.19 99 GLN A N 1
ATOM 774 C CA . GLN A 1 99 ? 7.007 -15.104 -19.482 1.00 84.19 99 GLN A CA 1
ATOM 775 C C . GLN A 1 99 ? 7.403 -15.469 -20.920 1.00 84.19 99 GLN A C 1
ATOM 777 O O . GLN A 1 99 ? 7.630 -14.571 -21.732 1.00 84.19 99 GLN A O 1
ATOM 782 N N . ALA A 1 100 ? 7.427 -16.762 -21.254 1.00 86.69 100 ALA A N 1
ATOM 783 C CA . ALA A 1 100 ? 7.683 -17.238 -22.609 1.00 86.69 100 ALA A CA 1
ATOM 784 C C . ALA A 1 100 ? 6.599 -16.766 -23.592 1.00 86.69 100 ALA A C 1
ATOM 786 O O . ALA A 1 100 ? 6.934 -16.216 -24.639 1.00 86.69 100 ALA A O 1
ATOM 787 N N . GLU A 1 101 ? 5.318 -16.877 -23.228 1.00 90.50 101 GLU A N 1
ATOM 788 C CA . GLU A 1 101 ? 4.194 -16.354 -24.023 1.00 90.50 101 GLU A CA 1
ATOM 789 C C . GLU A 1 101 ? 4.342 -14.850 -24.296 1.00 90.50 101 GLU A C 1
ATOM 791 O O . GLU A 1 101 ? 4.255 -14.398 -25.440 1.00 90.50 101 GLU A O 1
ATOM 796 N N . VAL A 1 102 ? 4.640 -14.065 -23.256 1.00 91.81 102 VAL A N 1
ATOM 797 C CA . VAL A 1 102 ? 4.858 -12.618 -23.388 1.00 91.81 102 VAL A CA 1
ATOM 798 C C . VAL A 1 102 ? 6.060 -12.320 -24.286 1.00 91.81 102 VAL A C 1
ATOM 800 O O . VAL A 1 102 ? 5.997 -11.407 -25.107 1.00 91.81 102 VAL A O 1
ATOM 803 N N . ASN A 1 103 ? 7.146 -13.084 -24.178 1.00 90.12 103 ASN A N 1
ATOM 804 C CA . ASN A 1 103 ? 8.315 -12.918 -25.039 1.00 90.12 103 ASN A CA 1
ATOM 805 C C . ASN A 1 103 ? 8.004 -13.249 -26.507 1.00 90.12 103 ASN A C 1
ATOM 807 O O . ASN A 1 103 ? 8.501 -12.556 -27.395 1.00 90.12 103 ASN A O 1
ATOM 811 N N . THR A 1 104 ? 7.137 -14.226 -26.775 1.00 91.31 104 THR A N 1
ATOM 812 C CA . THR A 1 104 ? 6.631 -14.508 -28.126 1.00 91.31 104 THR A CA 1
ATOM 813 C C . THR A 1 104 ? 5.842 -13.323 -28.680 1.00 91.31 104 THR A C 1
ATOM 815 O O . THR A 1 104 ? 6.105 -12.887 -29.800 1.00 91.31 104 THR A O 1
ATOM 818 N N . LEU A 1 105 ? 4.952 -12.724 -27.880 1.00 92.69 105 LEU A N 1
ATOM 819 C CA . LEU A 1 105 ? 4.215 -11.516 -28.277 1.00 92.69 105 LEU A CA 1
ATOM 820 C C . LEU A 1 105 ? 5.147 -10.325 -28.544 1.00 92.69 105 LEU A C 1
ATOM 822 O O . LEU A 1 105 ? 4.939 -9.584 -29.500 1.00 92.69 105 LEU A O 1
ATOM 826 N N . ARG A 1 106 ? 6.200 -10.152 -27.735 1.00 94.50 106 ARG A N 1
ATOM 827 C CA . ARG A 1 106 ? 7.214 -9.102 -27.941 1.00 94.50 106 ARG A CA 1
ATOM 828 C C . ARG A 1 106 ? 7.975 -9.305 -29.247 1.00 94.50 106 ARG A C 1
ATOM 830 O O . ARG A 1 106 ? 8.120 -8.357 -30.007 1.00 94.50 106 ARG A O 1
ATOM 837 N N . LYS A 1 107 ? 8.410 -10.537 -29.536 1.00 92.50 107 LYS A N 1
ATOM 838 C CA . LYS A 1 107 ? 9.059 -10.878 -30.813 1.00 92.50 107 LYS A CA 1
ATOM 839 C C . LYS A 1 107 ? 8.132 -10.601 -32.001 1.00 92.50 107 LYS A C 1
ATOM 841 O O . LYS A 1 107 ? 8.565 -9.990 -32.972 1.00 92.50 107 LYS A O 1
ATOM 846 N N . ALA A 1 108 ? 6.856 -10.979 -31.902 1.00 92.00 108 ALA A N 1
ATOM 847 C CA . ALA A 1 108 ? 5.863 -10.704 -32.940 1.00 92.00 108 ALA A CA 1
ATOM 848 C C . ALA A 1 108 ? 5.621 -9.195 -33.145 1.00 92.00 108 ALA A C 1
ATOM 850 O O . ALA A 1 108 ? 5.535 -8.748 -34.284 1.00 92.00 108 ALA A O 1
ATOM 851 N N . PHE A 1 109 ? 5.563 -8.406 -32.064 1.00 91.88 109 PHE A N 1
ATOM 852 C CA . PHE A 1 109 ? 5.398 -6.947 -32.120 1.00 91.88 109 PHE A CA 1
ATOM 853 C C . PHE A 1 109 ? 6.569 -6.249 -32.821 1.00 91.88 109 PHE A C 1
ATOM 855 O O . PHE A 1 109 ? 6.370 -5.322 -33.600 1.00 91.88 109 PHE A O 1
ATOM 862 N N . VAL A 1 110 ? 7.794 -6.679 -32.521 1.00 90.81 110 VAL A N 1
ATOM 863 C CA . VAL A 1 110 ? 9.017 -6.077 -33.061 1.00 90.81 110 VAL A CA 1
ATOM 864 C C . VAL A 1 110 ? 9.248 -6.483 -34.526 1.00 90.81 110 VAL A C 1
ATOM 866 O O . VAL A 1 110 ? 9.763 -5.696 -35.322 1.00 90.81 110 VAL A O 1
ATOM 869 N N . GLY A 1 111 ? 8.829 -7.694 -34.902 1.00 90.38 111 GLY A N 1
ATOM 870 C CA . GLY A 1 111 ? 9.014 -8.247 -36.242 1.00 90.38 111 GLY A CA 1
ATOM 871 C C . GLY A 1 111 ? 10.437 -8.762 -36.492 1.00 90.38 111 GLY A C 1
ATOM 872 O O . GLY A 1 111 ? 11.284 -8.774 -35.605 1.00 90.38 111 GLY A O 1
ATOM 873 N N . GLN A 1 112 ? 10.712 -9.197 -37.726 1.00 87.38 112 GLN A N 1
ATOM 874 C CA . GLN A 1 112 ? 11.979 -9.859 -38.089 1.00 87.38 112 GLN A CA 1
ATOM 875 C C . GLN A 1 112 ? 13.176 -8.912 -38.256 1.00 87.38 112 GLN A C 1
ATOM 877 O O . GLN A 1 112 ? 14.304 -9.368 -38.396 1.00 87.38 112 GLN A O 1
ATOM 882 N N . LYS A 1 113 ? 12.944 -7.595 -38.270 1.00 88.81 113 LYS A N 1
ATOM 883 C CA . LYS A 1 113 ? 13.978 -6.595 -38.581 1.00 88.81 113 LYS A CA 1
ATOM 884 C C . LYS A 1 113 ? 14.929 -6.299 -37.425 1.00 88.81 113 LYS A C 1
ATOM 886 O O . LYS A 1 113 ? 15.937 -5.635 -37.639 1.00 88.81 113 LYS A O 1
ATOM 891 N N . TYR A 1 114 ? 14.579 -6.713 -36.214 1.00 92.31 114 TYR A N 1
ATOM 892 C CA . TYR A 1 114 ? 15.382 -6.441 -35.035 1.00 92.31 114 TYR A CA 1
ATOM 893 C C . TYR A 1 114 ? 15.983 -7.730 -34.491 1.00 92.31 114 TYR A C 1
ATOM 895 O O . TYR A 1 114 ? 15.323 -8.765 -34.412 1.00 92.31 114 TYR A O 1
ATOM 903 N N . GLU A 1 115 ? 17.211 -7.618 -34.014 1.00 91.88 115 GLU A N 1
ATOM 904 C CA . GLU A 1 115 ? 17.929 -8.682 -33.332 1.00 91.88 115 GLU A CA 1
ATOM 905 C C . GLU A 1 115 ? 17.797 -8.522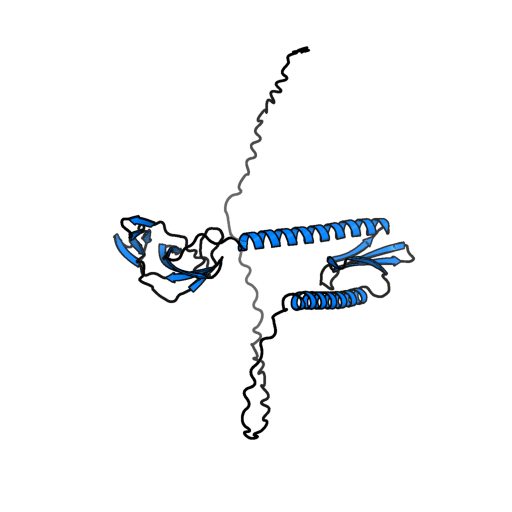 -31.817 1.00 91.88 115 GLU A C 1
ATOM 907 O O . GLU A 1 115 ? 17.692 -7.411 -31.288 1.00 91.88 115 GLU A O 1
ATOM 912 N N . VAL A 1 116 ? 17.799 -9.640 -31.091 1.00 94.12 116 VAL A N 1
ATOM 913 C CA . VAL A 1 116 ? 17.811 -9.617 -29.624 1.00 94.12 116 VAL A CA 1
ATOM 914 C C . VAL A 1 116 ? 19.197 -9.172 -29.165 1.00 94.12 116 VAL A C 1
ATOM 916 O O . VAL A 1 116 ? 20.182 -9.863 -29.405 1.00 94.12 116 VAL A O 1
ATOM 919 N N . LYS A 1 117 ? 19.275 -8.025 -28.486 1.00 93.25 117 LYS A N 1
ATOM 920 C CA . LYS A 1 117 ? 20.537 -7.449 -27.999 1.00 93.25 117 LYS A CA 1
ATOM 921 C C . LYS A 1 117 ? 20.805 -7.777 -26.534 1.00 93.25 117 LYS A C 1
ATOM 923 O O . LYS A 1 117 ? 21.957 -7.949 -26.145 1.00 93.25 117 LYS A O 1
ATOM 928 N N . PHE A 1 118 ? 19.752 -7.828 -25.723 1.00 93.31 118 PHE A N 1
ATOM 929 C CA . PHE A 1 118 ? 19.853 -8.011 -24.279 1.00 93.31 118 PHE A CA 1
ATOM 930 C C . PHE A 1 118 ? 18.635 -8.747 -23.732 1.00 93.31 118 PHE A C 1
ATOM 932 O O . PHE A 1 118 ? 17.503 -8.469 -24.136 1.00 93.31 118 PHE A O 1
ATOM 939 N N . THR A 1 119 ? 18.873 -9.649 -22.783 1.00 94.56 119 THR A N 1
ATOM 940 C CA . THR A 1 119 ? 17.845 -10.421 -22.082 1.00 94.56 119 THR A CA 1
ATOM 941 C C . THR A 1 119 ? 18.222 -10.587 -20.617 1.00 94.56 119 THR A C 1
ATOM 943 O O . THR A 1 119 ? 19.340 -10.988 -20.306 1.00 94.56 119 THR A O 1
ATOM 946 N N . ASP A 1 120 ? 17.268 -10.330 -19.731 1.00 93.31 120 ASP A N 1
ATOM 947 C CA . ASP A 1 120 ? 17.340 -10.611 -18.301 1.00 93.31 120 ASP A CA 1
ATOM 948 C C . ASP A 1 120 ? 15.992 -11.186 -17.852 1.00 93.31 120 ASP A C 1
ATOM 950 O O . ASP A 1 120 ? 14.994 -10.471 -17.707 1.00 93.31 120 ASP A O 1
ATOM 954 N N . ASP A 1 121 ? 15.968 -12.502 -17.646 1.00 89.69 121 ASP A N 1
ATOM 955 C CA . ASP A 1 121 ? 14.755 -13.248 -17.310 1.00 89.69 121 ASP A CA 1
ATOM 956 C C . ASP A 1 121 ? 14.222 -12.911 -15.914 1.00 89.69 121 ASP A C 1
ATOM 958 O O . ASP A 1 121 ? 13.008 -12.936 -15.697 1.00 89.69 121 ASP A O 1
ATOM 962 N N . SER A 1 122 ? 15.095 -12.517 -14.979 1.00 88.62 122 SER A N 1
ATOM 963 C CA . SER A 1 122 ? 14.708 -12.205 -13.596 1.00 88.62 122 SER A CA 1
ATOM 964 C C . SER A 1 122 ? 13.797 -10.975 -13.521 1.00 88.62 122 SER A C 1
ATOM 966 O O . SER A 1 122 ? 12.824 -10.937 -12.762 1.00 88.62 122 SER A O 1
ATOM 968 N N . LEU A 1 123 ? 14.070 -9.985 -14.373 1.00 90.44 123 LEU A N 1
ATOM 969 C CA . LEU A 1 123 ? 13.278 -8.765 -14.521 1.00 90.44 123 LEU A CA 1
ATOM 970 C C . LEU A 1 123 ? 12.285 -8.852 -15.688 1.00 90.44 123 LEU A C 1
ATOM 972 O O . LEU A 1 123 ? 11.512 -7.913 -15.912 1.00 90.44 123 LEU A O 1
ATOM 976 N N . GLY A 1 124 ? 12.300 -9.957 -16.442 1.00 92.12 124 GLY A N 1
ATOM 977 C CA . GLY A 1 124 ? 11.581 -10.110 -17.704 1.00 92.12 124 GLY A CA 1
ATOM 978 C C . GLY A 1 124 ? 11.946 -9.019 -18.712 1.00 92.12 124 GLY A C 1
ATOM 979 O O . GLY A 1 124 ? 11.071 -8.568 -19.460 1.00 92.12 124 GLY A O 1
ATOM 980 N N . ALA A 1 125 ? 13.188 -8.532 -18.663 1.00 94.94 125 ALA A N 1
ATOM 981 C CA . ALA A 1 125 ? 13.689 -7.439 -19.477 1.00 94.94 125 ALA A CA 1
ATOM 982 C C . ALA A 1 125 ? 14.288 -7.969 -20.780 1.00 94.94 125 ALA A C 1
ATOM 984 O O . ALA A 1 125 ? 15.118 -8.869 -20.772 1.00 94.94 125 ALA A O 1
ATOM 985 N N . VAL A 1 126 ? 13.858 -7.416 -21.910 1.00 95.62 126 VAL A N 1
ATOM 986 C CA . VAL A 1 126 ? 14.348 -7.791 -23.240 1.00 95.62 126 VAL A CA 1
ATOM 987 C C . VAL A 1 126 ? 14.513 -6.524 -24.064 1.00 95.62 126 VAL A C 1
ATOM 989 O O . VAL A 1 126 ? 13.577 -5.726 -24.136 1.00 95.62 126 VAL A O 1
ATOM 992 N N . ALA A 1 127 ? 15.675 -6.340 -24.686 1.00 95.94 127 ALA A N 1
ATOM 993 C CA . ALA A 1 127 ? 15.916 -5.260 -25.632 1.00 95.94 127 ALA A CA 1
ATOM 994 C C . ALA A 1 127 ? 16.249 -5.815 -27.018 1.00 95.94 127 ALA A C 1
ATOM 996 O O . ALA A 1 127 ? 17.059 -6.732 -27.171 1.00 95.94 127 ALA A O 1
ATOM 997 N N . PHE A 1 128 ? 15.620 -5.221 -28.024 1.00 96.25 128 PHE A N 1
ATOM 998 C CA . PHE A 1 128 ? 15.813 -5.520 -29.432 1.00 96.25 128 PHE A CA 1
ATOM 999 C C . PHE A 1 128 ? 16.484 -4.333 -30.114 1.00 96.25 128 PHE A C 1
ATOM 1001 O O . PHE A 1 128 ? 16.117 -3.186 -29.852 1.00 96.25 128 PHE A O 1
ATOM 1008 N N . LEU A 1 129 ? 17.444 -4.603 -30.993 1.00 96.50 129 LEU A N 1
ATOM 1009 C CA . LEU A 1 129 ? 18.224 -3.604 -31.714 1.00 96.50 129 LEU A CA 1
ATOM 1010 C C . LEU A 1 129 ? 18.085 -3.825 -33.220 1.00 96.50 129 LEU A C 1
ATOM 1012 O O . LEU A 1 129 ? 18.155 -4.951 -33.699 1.00 96.50 129 LEU A O 1
ATOM 1016 N N . GLN A 1 130 ? 17.933 -2.739 -33.966 1.00 95.69 130 GLN A N 1
ATOM 1017 C CA . GLN A 1 130 ? 18.020 -2.732 -35.420 1.00 95.69 130 GLN A CA 1
ATOM 1018 C C . GLN A 1 130 ? 19.005 -1.649 -35.848 1.00 95.69 130 GLN A C 1
ATOM 1020 O O . GLN A 1 130 ? 18.916 -0.503 -35.399 1.00 95.69 130 GLN A O 1
ATOM 1025 N N . VAL A 1 131 ? 19.907 -1.999 -36.760 1.00 94.62 131 VAL A N 1
ATOM 1026 C CA . VAL A 1 131 ? 20.759 -1.047 -37.474 1.00 94.62 131 VAL A CA 1
ATOM 1027 C C . VAL A 1 131 ? 20.382 -1.125 -38.949 1.00 94.62 131 VAL A C 1
ATOM 1029 O O . VAL A 1 131 ? 20.459 -2.186 -39.554 1.00 94.62 131 VAL A O 1
ATOM 1032 N N . THR A 1 132 ? 19.900 -0.024 -39.519 1.00 91.62 132 THR A N 1
ATOM 1033 C CA . THR A 1 132 ? 19.567 0.038 -40.952 1.00 91.62 132 THR A CA 1
ATOM 1034 C C . THR A 1 132 ? 20.832 0.198 -41.791 1.00 91.62 132 THR A C 1
ATOM 1036 O O . THR A 1 132 ? 21.804 0.768 -41.300 1.00 91.62 132 THR A O 1
ATOM 1039 N N . GLU A 1 133 ? 20.775 -0.130 -43.080 1.00 88.19 133 GLU A N 1
ATOM 1040 C CA . GLU A 1 133 ? 21.866 0.119 -44.041 1.00 88.19 133 GLU A CA 1
ATOM 1041 C C . GLU A 1 133 ? 22.308 1.593 -44.079 1.00 88.19 133 GLU A C 1
ATOM 1043 O O . GLU A 1 133 ? 23.496 1.890 -44.122 1.00 88.19 133 GLU A O 1
ATOM 1048 N N . ALA A 1 134 ? 21.365 2.532 -43.931 1.00 86.38 134 ALA A N 1
ATOM 1049 C CA . ALA A 1 134 ? 21.639 3.970 -43.829 1.00 86.38 134 ALA A CA 1
ATOM 1050 C C . ALA A 1 134 ? 22.269 4.408 -42.482 1.00 86.38 134 ALA A C 1
ATOM 1052 O O . ALA A 1 134 ? 22.388 5.601 -42.204 1.00 86.38 134 ALA A O 1
ATOM 1053 N N . GLY A 1 135 ? 22.613 3.466 -41.597 1.00 87.25 135 GLY A N 1
ATOM 1054 C CA . GLY A 1 135 ? 23.255 3.719 -40.303 1.00 87.25 135 GLY A CA 1
ATOM 1055 C C . GLY A 1 135 ? 22.331 4.218 -39.183 1.00 87.25 135 GLY A C 1
ATOM 1056 O O . GLY A 1 135 ? 22.810 4.534 -38.093 1.00 87.25 135 GLY A O 1
ATOM 1057 N N . ALA A 1 136 ? 21.012 4.298 -39.396 1.00 91.31 136 ALA A N 1
ATOM 1058 C CA . ALA A 1 136 ? 20.069 4.606 -38.324 1.00 91.31 136 ALA A CA 1
ATOM 1059 C C . ALA A 1 136 ? 19.949 3.431 -37.339 1.00 91.31 136 ALA A C 1
ATOM 1061 O O . ALA A 1 136 ? 19.741 2.285 -37.735 1.00 91.31 136 ALA A O 1
ATOM 1062 N N . VAL A 1 137 ? 20.050 3.736 -36.044 1.00 96.38 137 VAL A N 1
ATOM 1063 C CA . VAL A 1 137 ? 19.979 2.749 -34.961 1.00 96.38 137 VAL A CA 1
ATOM 1064 C C . VAL A 1 137 ? 18.644 2.888 -34.243 1.00 96.38 137 VAL A C 1
ATOM 1066 O O . VAL A 1 137 ? 18.310 3.975 -33.778 1.00 96.38 137 VAL A O 1
ATOM 1069 N N . TYR A 1 138 ? 17.889 1.804 -34.116 1.00 96.19 138 TYR A N 1
ATOM 1070 C CA . TYR A 1 138 ? 16.630 1.755 -33.375 1.00 96.19 138 TYR A CA 1
ATOM 1071 C C . TYR A 1 138 ? 16.724 0.709 -32.275 1.00 96.19 138 TYR A C 1
ATOM 1073 O O . TYR A 1 138 ? 17.185 -0.401 -32.526 1.00 96.19 138 TYR A O 1
ATOM 1081 N N . MET A 1 139 ? 16.255 1.036 -31.072 1.00 97.12 139 MET A N 1
ATOM 1082 C CA . MET A 1 139 ? 16.171 0.068 -29.980 1.00 97.12 139 MET A CA 1
ATOM 1083 C C . MET A 1 139 ? 14.792 0.107 -29.326 1.00 97.12 139 MET A C 1
ATOM 1085 O O . MET A 1 139 ? 14.223 1.181 -29.098 1.00 97.12 139 MET A O 1
ATOM 1089 N N . ILE A 1 140 ? 14.275 -1.084 -29.032 1.00 97.19 140 ILE A N 1
ATOM 1090 C CA . ILE A 1 140 ? 12.991 -1.308 -28.372 1.00 97.19 140 ILE A CA 1
ATOM 1091 C C . ILE A 1 140 ? 13.237 -2.133 -27.117 1.00 97.19 140 ILE A C 1
ATOM 1093 O O . ILE A 1 140 ? 13.777 -3.233 -27.203 1.00 97.19 140 ILE A O 1
ATOM 1097 N N . GLY A 1 141 ? 12.835 -1.614 -25.960 1.00 96.56 141 GLY A N 1
ATOM 1098 C CA . GLY A 1 141 ? 12.963 -2.307 -24.681 1.00 96.56 141 GLY A CA 1
ATOM 1099 C C . GLY A 1 141 ? 11.612 -2.703 -24.104 1.00 96.56 141 GLY A C 1
ATOM 1100 O O . GLY A 1 141 ? 10.647 -1.944 -24.173 1.00 96.56 141 GLY A O 1
ATOM 1101 N N . PHE A 1 142 ? 11.554 -3.875 -23.484 1.00 96.94 142 PHE A N 1
ATOM 1102 C CA . PHE A 1 142 ? 10.403 -4.393 -22.750 1.00 96.94 142 PHE A CA 1
ATOM 1103 C C . PHE A 1 142 ? 10.851 -4.870 -21.375 1.00 96.94 142 PHE A C 1
ATOM 1105 O O . PHE A 1 142 ? 11.958 -5.376 -21.241 1.00 96.94 142 PHE A O 1
ATOM 1112 N N . SER A 1 143 ? 9.993 -4.781 -20.361 1.00 94.88 143 SER A N 1
ATOM 1113 C CA . SER A 1 143 ? 10.291 -5.293 -19.018 1.00 94.88 143 SER A CA 1
ATOM 1114 C C . SER A 1 143 ? 9.079 -5.912 -18.337 1.00 94.88 143 SER A C 1
ATOM 1116 O O . SER A 1 143 ? 7.926 -5.616 -18.671 1.00 94.88 143 SER A O 1
ATOM 1118 N N . GLY A 1 144 ? 9.323 -6.764 -17.343 1.00 92.88 144 GLY A N 1
ATOM 1119 C CA . GLY A 1 144 ? 8.293 -7.454 -16.576 1.00 92.88 144 GLY A CA 1
ATOM 1120 C C . GLY A 1 144 ? 7.443 -8.390 -17.434 1.00 92.88 144 GLY A C 1
ATOM 1121 O O . GLY A 1 144 ? 7.940 -9.044 -18.348 1.00 92.88 144 GLY A O 1
ATOM 1122 N N . LYS A 1 145 ? 6.134 -8.418 -17.155 1.00 90.69 145 LYS A N 1
ATOM 1123 C CA . LYS A 1 145 ? 5.154 -9.326 -17.785 1.00 90.69 145 LYS A CA 1
ATOM 1124 C C . LYS A 1 145 ? 4.231 -8.646 -18.804 1.00 90.69 145 LYS A C 1
ATOM 1126 O O . LYS A 1 145 ? 3.169 -9.165 -19.121 1.00 90.69 145 LYS A O 1
ATOM 1131 N N . ARG A 1 146 ? 4.592 -7.451 -19.283 1.00 92.25 146 ARG A N 1
ATOM 1132 C CA . ARG A 1 146 ? 3.807 -6.713 -20.288 1.00 92.25 146 ARG A CA 1
ATOM 1133 C C . ARG A 1 146 ? 4.317 -6.967 -21.703 1.00 92.25 146 ARG A C 1
ATOM 1135 O O . ARG A 1 146 ? 5.524 -7.079 -21.910 1.00 92.25 146 ARG A O 1
ATOM 1142 N N . ALA A 1 147 ? 3.405 -6.955 -22.670 1.00 91.75 147 ALA A N 1
ATOM 1143 C CA . ALA A 1 147 ? 3.739 -6.997 -24.094 1.00 91.75 147 ALA A CA 1
ATOM 1144 C C . ALA A 1 147 ? 4.009 -5.604 -24.703 1.00 91.75 147 ALA A C 1
ATOM 1146 O O . ALA A 1 147 ? 4.614 -5.519 -25.761 1.00 91.75 147 ALA A O 1
ATOM 1147 N N . LYS A 1 148 ? 3.598 -4.508 -24.042 1.00 93.12 148 LYS A N 1
ATOM 1148 C CA . LYS A 1 148 ? 3.851 -3.130 -24.506 1.00 93.12 148 LYS A CA 1
ATOM 1149 C C . LYS A 1 148 ? 5.309 -2.717 -24.236 1.00 93.12 148 LYS A C 1
ATOM 1151 O O . LYS A 1 148 ? 5.775 -2.963 -23.116 1.00 93.12 148 LYS A O 1
ATOM 1156 N N . PRO A 1 149 ? 6.002 -2.060 -25.187 1.00 96.56 149 PRO A N 1
ATOM 1157 C CA . PRO A 1 149 ? 7.362 -1.584 -24.962 1.00 96.56 149 PRO A CA 1
ATOM 1158 C C . PRO A 1 149 ? 7.417 -0.512 -23.868 1.00 96.56 149 PRO A C 1
ATOM 1160 O O . PRO A 1 149 ? 6.499 0.292 -23.702 1.00 96.56 149 PRO A O 1
ATOM 1163 N N . ASP A 1 150 ? 8.513 -0.522 -23.116 1.00 95.75 150 ASP A N 1
ATOM 1164 C CA . ASP A 1 150 ? 8.937 0.574 -22.244 1.00 95.75 150 ASP A CA 1
ATOM 1165 C C . ASP A 1 150 ? 9.353 1.796 -23.044 1.00 95.75 150 ASP A C 1
ATOM 1167 O O . ASP A 1 150 ? 9.002 2.925 -22.710 1.00 95.75 150 ASP A O 1
ATOM 1171 N N . PHE A 1 151 ? 10.127 1.539 -24.093 1.00 96.56 151 PHE A N 1
ATOM 1172 C CA . PHE A 1 151 ? 10.626 2.547 -24.999 1.00 96.56 151 PHE A CA 1
ATOM 1173 C C . PHE A 1 151 ? 10.812 1.953 -26.390 1.00 96.56 151 PHE A C 1
ATOM 1175 O O . PHE A 1 151 ? 11.063 0.758 -26.548 1.00 96.56 151 PHE A O 1
ATOM 1182 N N . HIS A 1 152 ? 10.716 2.820 -27.389 1.00 96.06 152 HIS A N 1
ATOM 1183 C CA . HIS A 1 152 ? 11.033 2.535 -28.783 1.00 96.06 152 HIS A CA 1
ATOM 1184 C C . HIS A 1 152 ? 11.609 3.812 -29.376 1.00 96.06 152 HIS A C 1
ATOM 1186 O O . HIS A 1 152 ? 10.867 4.722 -29.736 1.00 96.06 152 HIS A O 1
ATOM 1192 N N . TYR A 1 153 ? 12.936 3.909 -29.419 1.00 96.75 153 TYR A N 1
ATOM 1193 C CA . TYR A 1 153 ? 13.618 5.143 -29.802 1.00 96.75 153 TYR A CA 1
ATOM 1194 C C . TYR A 1 153 ? 14.632 4.917 -30.916 1.00 96.75 153 TYR A C 1
ATOM 1196 O O . TYR A 1 153 ? 15.195 3.830 -31.071 1.00 96.75 153 TYR A O 1
ATOM 1204 N N . ARG A 1 154 ? 14.876 5.989 -31.675 1.00 96.12 154 ARG A N 1
ATOM 1205 C CA . ARG A 1 154 ? 15.999 6.100 -32.602 1.00 96.12 154 ARG A CA 1
ATOM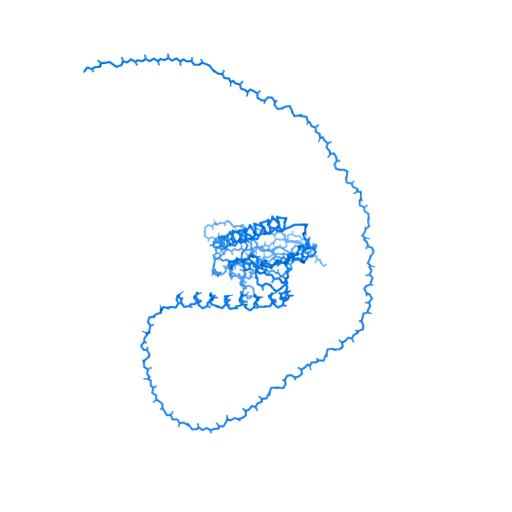 1206 C C . ARG A 1 154 ? 17.191 6.710 -31.870 1.00 96.12 154 ARG A C 1
ATOM 1208 O O . ARG A 1 154 ? 17.062 7.740 -31.215 1.00 96.12 154 ARG A O 1
ATOM 1215 N N . PHE A 1 155 ? 18.355 6.104 -32.034 1.00 96.00 155 PHE A N 1
ATOM 1216 C CA . PHE A 1 155 ? 19.614 6.518 -31.439 1.00 96.00 155 PHE A CA 1
ATOM 1217 C C . PHE A 1 155 ? 20.588 7.013 -32.505 1.00 96.00 155 PHE A C 1
ATOM 1219 O O . PHE A 1 155 ? 20.533 6.620 -33.671 1.00 96.00 155 PHE A O 1
ATOM 1226 N N . ARG A 1 156 ? 21.512 7.881 -32.083 1.00 93.31 156 ARG A N 1
ATOM 1227 C CA . ARG A 1 156 ? 22.564 8.426 -32.954 1.00 93.31 156 ARG A CA 1
ATOM 1228 C C . ARG A 1 156 ? 23.648 7.398 -33.294 1.00 93.31 156 ARG A C 1
ATOM 1230 O O . ARG A 1 156 ? 24.278 7.510 -34.335 1.00 93.31 156 ARG A O 1
ATOM 1237 N N . SER A 1 157 ? 23.905 6.447 -32.399 1.00 94.56 157 SER A N 1
ATOM 1238 C CA . SER A 1 157 ? 24.895 5.384 -32.580 1.00 94.56 157 SER A CA 1
ATOM 1239 C C . SER A 1 157 ? 24.569 4.187 -31.691 1.00 94.56 157 SER A C 1
ATOM 1241 O O . SER A 1 157 ? 23.835 4.319 -30.707 1.00 94.56 157 SER A O 1
ATOM 1243 N N . THR A 1 158 ? 25.164 3.035 -32.000 1.00 94.25 158 THR A N 1
ATOM 1244 C CA . THR A 1 158 ? 25.050 1.805 -31.200 1.00 94.25 158 THR A CA 1
ATOM 1245 C C . THR A 1 158 ? 25.541 2.023 -29.772 1.00 94.25 158 THR A C 1
ATOM 1247 O O . THR A 1 158 ? 24.802 1.760 -28.833 1.00 94.25 158 THR A O 1
ATOM 1250 N N . LYS A 1 159 ? 26.700 2.673 -29.597 1.00 95.75 159 LYS A N 1
ATOM 1251 C CA . LYS A 1 159 ? 27.234 3.041 -28.273 1.00 95.75 159 LYS A CA 1
ATOM 1252 C C . LYS A 1 159 ? 26.275 3.906 -27.450 1.00 95.75 159 LYS A C 1
ATOM 1254 O O . LYS A 1 159 ? 26.255 3.819 -26.225 1.00 95.75 159 LYS A O 1
ATOM 1259 N N . HIS A 1 160 ? 25.511 4.799 -28.087 1.00 95.38 160 HIS A N 1
ATOM 1260 C CA . HIS A 1 160 ? 24.511 5.584 -27.362 1.00 95.38 160 HIS A CA 1
ATOM 1261 C C . HIS A 1 160 ? 23.345 4.697 -26.916 1.00 95.38 160 HIS A C 1
ATOM 1263 O O . HIS A 1 160 ? 22.904 4.822 -25.776 1.00 95.38 160 HIS A O 1
ATOM 1269 N N . ALA A 1 161 ? 22.885 3.800 -27.789 1.00 95.81 161 ALA A N 1
ATOM 1270 C CA . ALA A 1 161 ? 21.840 2.840 -27.461 1.00 95.81 161 ALA A CA 1
ATOM 1271 C C . ALA A 1 161 ? 22.270 1.908 -26.311 1.00 95.81 161 ALA A C 1
ATOM 1273 O O . ALA A 1 161 ? 21.497 1.722 -25.379 1.00 95.81 161 ALA A O 1
ATOM 1274 N N . ASP A 1 162 ? 23.521 1.435 -26.305 1.00 95.94 162 ASP A N 1
ATOM 1275 C CA . ASP A 1 162 ? 24.079 0.617 -25.218 1.00 95.94 162 ASP A CA 1
ATOM 1276 C C . ASP A 1 162 ? 24.076 1.380 -23.880 1.00 95.94 162 ASP A C 1
ATOM 1278 O O . ASP A 1 162 ? 23.538 0.896 -22.887 1.00 95.94 162 ASP A O 1
ATOM 1282 N N . ARG A 1 163 ? 24.559 2.634 -23.853 1.00 97.44 163 ARG A N 1
ATOM 1283 C CA . ARG A 1 163 ? 24.503 3.469 -22.633 1.00 97.44 163 ARG A CA 1
ATOM 1284 C C . ARG A 1 163 ? 23.073 3.683 -22.133 1.00 97.44 163 ARG A C 1
ATOM 1286 O O . ARG A 1 163 ? 22.840 3.731 -20.924 1.00 97.44 163 ARG A O 1
ATOM 1293 N N . TYR A 1 164 ? 22.122 3.848 -23.051 1.00 97.31 164 TYR A N 1
ATOM 1294 C CA . TYR A 1 164 ? 20.713 3.989 -22.702 1.00 97.31 164 TYR A CA 1
ATOM 1295 C C . TYR A 1 164 ? 20.148 2.686 -22.127 1.00 97.31 164 TYR A C 1
ATOM 1297 O O . TYR A 1 164 ? 19.484 2.720 -21.092 1.00 97.31 164 TYR A O 1
ATOM 1305 N N . GLN A 1 165 ? 20.457 1.546 -22.751 1.00 97.19 165 GLN A N 1
ATOM 1306 C CA . GLN A 1 165 ? 20.085 0.216 -22.273 1.00 97.19 165 GLN A CA 1
ATOM 1307 C C . GLN A 1 165 ? 20.606 -0.024 -20.853 1.00 97.19 165 GLN A C 1
ATOM 1309 O O . GLN A 1 165 ? 19.829 -0.430 -19.991 1.00 97.19 165 GLN A O 1
ATOM 1314 N N . ASP A 1 166 ? 21.873 0.298 -20.586 1.00 97.12 166 ASP A N 1
ATOM 1315 C CA . ASP A 1 166 ? 22.482 0.153 -19.261 1.00 97.12 166 ASP A CA 1
ATOM 1316 C C . ASP A 1 166 ? 21.784 1.029 -18.217 1.00 97.12 166 ASP A C 1
ATOM 1318 O O . ASP A 1 166 ? 21.492 0.584 -17.106 1.00 97.12 166 ASP A O 1
ATOM 1322 N N . SER A 1 167 ? 21.492 2.288 -18.558 1.00 97.69 167 SER A N 1
ATOM 1323 C CA . SER A 1 167 ? 20.769 3.205 -17.670 1.00 97.69 167 SER A CA 1
ATOM 1324 C C . SER A 1 167 ? 19.350 2.706 -17.374 1.00 97.69 167 SER A C 1
ATOM 1326 O O . SER A 1 167 ? 18.915 2.692 -16.218 1.00 97.69 167 SER A O 1
ATOM 1328 N N . TRP A 1 168 ? 18.643 2.241 -18.404 1.00 97.62 168 TRP A N 1
ATOM 1329 C CA . TRP A 1 168 ? 17.307 1.672 -18.279 1.00 97.62 168 TRP A CA 1
ATOM 1330 C C . TRP A 1 168 ? 17.305 0.405 -17.416 1.00 97.62 168 TRP A C 1
ATOM 1332 O O . TRP A 1 168 ? 16.487 0.308 -16.496 1.00 97.62 168 TRP A O 1
ATOM 1342 N N . HIS A 1 169 ? 18.241 -0.521 -17.651 1.00 96.69 169 HIS A N 1
ATOM 1343 C CA . HIS A 1 169 ? 18.385 -1.760 -16.883 1.00 96.69 169 HIS A CA 1
ATOM 1344 C C . HIS A 1 169 ? 18.723 -1.485 -15.417 1.00 96.69 169 HIS A C 1
ATOM 1346 O O . HIS A 1 169 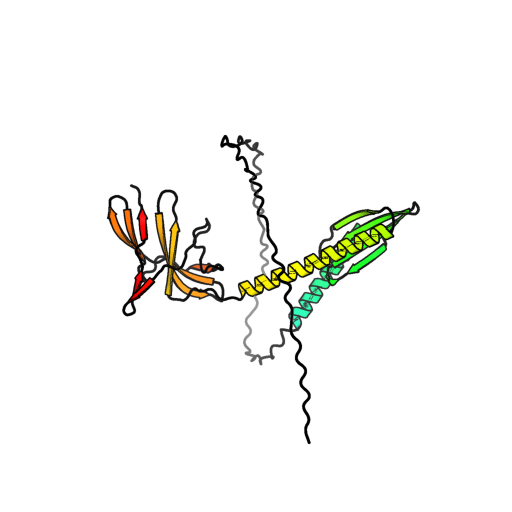? 18.013 -1.967 -14.534 1.00 96.69 169 HIS A O 1
ATOM 1352 N N . LYS A 1 170 ? 19.689 -0.599 -15.137 1.00 97.44 170 LYS A N 1
ATOM 1353 C CA . LYS A 1 170 ? 19.982 -0.130 -13.768 1.00 97.44 170 LYS A CA 1
ATOM 1354 C C . LYS A 1 170 ? 18.737 0.431 -13.081 1.00 97.44 170 LYS A C 1
ATOM 1356 O O . LYS A 1 170 ? 18.494 0.158 -11.906 1.00 97.44 170 LYS A O 1
ATOM 1361 N N . GLY A 1 171 ? 17.915 1.177 -13.819 1.00 97.19 171 GLY A N 1
ATOM 1362 C CA . GLY A 1 171 ? 16.637 1.681 -13.329 1.00 97.19 171 GLY A CA 1
ATOM 1363 C C . GLY A 1 171 ? 15.614 0.582 -13.018 1.00 97.19 171 GLY A C 1
ATOM 1364 O O . GLY A 1 171 ? 14.803 0.757 -12.111 1.00 97.19 171 GLY A O 1
ATOM 1365 N N . LEU A 1 172 ? 15.609 -0.531 -13.754 1.00 96.62 172 LEU A N 1
ATOM 1366 C CA . LEU A 1 172 ? 14.746 -1.682 -13.467 1.00 96.62 172 LEU A CA 1
ATOM 1367 C C . LEU A 1 172 ? 15.214 -2.438 -12.226 1.00 96.62 172 LEU A C 1
ATOM 1369 O O . LEU A 1 172 ? 14.382 -2.756 -11.375 1.00 96.62 172 LEU A O 1
ATOM 1373 N N . VAL A 1 173 ? 16.524 -2.665 -12.102 1.00 96.56 173 VAL A N 1
ATOM 1374 C CA . VAL A 1 173 ? 17.133 -3.302 -10.929 1.00 96.56 173 VAL A CA 1
ATOM 1375 C C . VAL A 1 173 ? 16.784 -2.514 -9.666 1.00 96.56 173 VAL A C 1
ATOM 1377 O O . VAL A 1 173 ? 16.219 -3.085 -8.738 1.00 96.56 173 VAL A O 1
ATOM 1380 N N . SER A 1 174 ? 16.999 -1.193 -9.652 1.00 96.69 174 SER A N 1
ATOM 1381 C CA . SER A 1 174 ? 16.694 -0.358 -8.478 1.00 96.69 174 SER A CA 1
ATOM 1382 C C . SER A 1 174 ? 15.204 -0.332 -8.120 1.00 96.69 174 SER A C 1
ATOM 1384 O O . SER A 1 174 ? 14.825 -0.302 -6.950 1.00 96.69 174 SER A O 1
ATOM 1386 N N . ARG A 1 175 ? 14.316 -0.388 -9.121 1.00 95.19 175 ARG A N 1
ATOM 1387 C CA . ARG A 1 175 ? 12.870 -0.525 -8.892 1.00 95.19 175 ARG A CA 1
ATOM 1388 C C . ARG A 1 175 ? 12.521 -1.882 -8.288 1.00 95.19 175 ARG A C 1
ATOM 1390 O O . ARG A 1 175 ? 11.637 -1.945 -7.432 1.00 95.19 175 ARG A O 1
ATOM 1397 N N . ALA A 1 176 ? 13.176 -2.953 -8.731 1.00 94.69 176 ALA A N 1
ATOM 1398 C CA . ALA A 1 176 ? 12.954 -4.297 -8.215 1.00 94.69 176 ALA A CA 1
ATOM 1399 C C . ALA A 1 176 ? 13.436 -4.428 -6.764 1.00 94.69 176 ALA A C 1
ATOM 1401 O O . ALA A 1 176 ? 12.667 -4.906 -5.927 1.00 94.69 176 ALA A O 1
ATOM 1402 N N . THR A 1 177 ? 14.634 -3.925 -6.446 1.00 95.00 177 THR A N 1
ATOM 1403 C CA . THR A 1 177 ? 15.172 -3.917 -5.075 1.00 95.00 177 THR A CA 1
ATOM 1404 C C . THR A 1 177 ? 14.288 -3.093 -4.145 1.00 95.00 177 THR A C 1
ATOM 1406 O O . THR A 1 177 ? 13.764 -3.630 -3.173 1.00 95.00 177 THR A O 1
ATOM 1409 N N . ALA A 1 178 ? 13.960 -1.851 -4.512 1.00 95.19 178 ALA A N 1
ATOM 1410 C CA . ALA A 1 178 ? 13.099 -0.995 -3.698 1.00 95.19 178 ALA A CA 1
ATOM 1411 C C . ALA A 1 178 ? 11.675 -1.564 -3.538 1.00 95.19 178 ALA A C 1
ATOM 1413 O O . ALA A 1 178 ? 10.958 -1.248 -2.588 1.00 95.19 178 ALA A O 1
ATOM 1414 N N . LYS A 1 179 ? 11.190 -2.373 -4.488 1.00 94.50 179 LYS A N 1
ATOM 1415 C CA . LYS A 1 179 ? 9.911 -3.082 -4.341 1.00 94.50 179 LYS A CA 1
ATOM 1416 C C . LYS A 1 179 ? 10.030 -4.250 -3.361 1.00 94.50 179 LYS A C 1
ATOM 1418 O O . LYS A 1 179 ? 9.092 -4.474 -2.596 1.00 94.50 179 LYS A O 1
ATOM 1423 N N . ALA A 1 180 ? 11.140 -4.984 -3.392 1.00 93.00 180 ALA A N 1
ATOM 1424 C CA . ALA A 1 180 ? 11.416 -6.067 -2.456 1.00 93.00 180 ALA A CA 1
ATOM 1425 C C . ALA A 1 180 ? 11.567 -5.537 -1.022 1.00 93.00 180 ALA A C 1
ATOM 1427 O O . ALA A 1 180 ? 10.900 -6.050 -0.128 1.00 93.00 180 ALA A O 1
ATOM 1428 N N . GLU A 1 181 ? 12.325 -4.456 -0.831 1.00 94.81 181 GLU A N 1
ATOM 1429 C CA . GLU A 1 181 ? 12.504 -3.772 0.457 1.00 94.81 181 GLU A CA 1
ATOM 1430 C C . GLU A 1 181 ? 11.165 -3.295 1.027 1.00 94.81 181 GLU A C 1
ATOM 1432 O O . GLU A 1 181 ? 10.768 -3.738 2.101 1.00 94.81 181 GLU A O 1
ATOM 1437 N N . ARG A 1 182 ? 10.372 -2.523 0.266 1.00 93.69 182 ARG A N 1
ATOM 1438 C CA . ARG A 1 182 ? 9.031 -2.089 0.712 1.00 93.69 182 ARG A CA 1
ATOM 1439 C C . ARG A 1 182 ? 8.106 -3.259 1.046 1.00 93.69 182 ARG A C 1
ATOM 1441 O O . ARG A 1 182 ? 7.266 -3.157 1.940 1.00 93.69 182 ARG A O 1
ATOM 1448 N N . LYS A 1 183 ? 8.207 -4.373 0.309 1.00 93.56 183 LYS A N 1
ATOM 1449 C CA . LYS A 1 183 ? 7.429 -5.585 0.603 1.00 93.56 183 LYS A CA 1
ATOM 1450 C C . LYS A 1 183 ? 7.887 -6.216 1.919 1.00 93.56 183 LYS A C 1
ATOM 1452 O O . LYS A 1 183 ? 7.025 -6.622 2.695 1.00 93.56 183 LYS A O 1
ATOM 1457 N N . ALA A 1 184 ? 9.193 -6.283 2.168 1.00 91.81 184 ALA A N 1
ATOM 1458 C CA . ALA A 1 184 ? 9.766 -6.798 3.406 1.00 91.81 184 ALA A CA 1
ATOM 1459 C C . ALA A 1 184 ? 9.408 -5.908 4.605 1.00 91.81 184 ALA A C 1
ATOM 1461 O O . ALA A 1 184 ? 8.898 -6.418 5.597 1.00 91.81 184 ALA A O 1
ATOM 1462 N N . GLU A 1 185 ? 9.547 -4.587 4.485 1.00 90.00 185 GLU A N 1
ATOM 1463 C CA . GLU A 1 185 ? 9.125 -3.615 5.502 1.00 90.00 185 GLU A CA 1
ATOM 1464 C C . GLU A 1 185 ? 7.638 -3.752 5.823 1.00 90.00 185 GLU A C 1
ATOM 1466 O O . GLU A 1 185 ? 7.246 -3.832 6.987 1.00 90.00 185 GLU A O 1
ATOM 1471 N N . LYS A 1 186 ? 6.787 -3.832 4.792 1.00 87.00 186 LYS A N 1
ATOM 1472 C CA . LYS A 1 186 ? 5.352 -4.041 4.986 1.00 87.00 186 LYS A CA 1
ATOM 1473 C C . LYS A 1 186 ? 5.081 -5.381 5.665 1.00 87.00 186 LYS A C 1
ATOM 1475 O O . LYS A 1 186 ? 4.259 -5.427 6.568 1.00 87.00 186 LYS A O 1
ATOM 1480 N N . ALA A 1 187 ? 5.754 -6.460 5.271 1.00 86.62 187 ALA A N 1
ATOM 1481 C CA . ALA A 1 187 ? 5.597 -7.761 5.917 1.00 86.62 187 ALA A CA 1
ATOM 1482 C C . ALA A 1 187 ? 6.027 -7.723 7.393 1.00 86.62 187 ALA A C 1
ATOM 1484 O O . ALA A 1 187 ? 5.302 -8.235 8.243 1.00 86.62 187 ALA A O 1
ATOM 1485 N N . ALA A 1 188 ? 7.138 -7.050 7.706 1.00 86.06 188 ALA A N 1
ATOM 1486 C CA . ALA A 1 188 ? 7.610 -6.851 9.071 1.00 86.06 188 ALA A CA 1
ATOM 1487 C C . ALA A 1 188 ? 6.584 -6.066 9.902 1.00 86.06 188 ALA A C 1
ATOM 1489 O O . ALA A 1 188 ? 6.160 -6.543 10.952 1.00 86.06 188 ALA A O 1
ATOM 1490 N N . LYS A 1 189 ? 6.081 -4.935 9.392 1.00 81.75 189 LYS A N 1
ATOM 1491 C CA . LYS A 1 189 ? 5.007 -4.162 10.041 1.00 81.75 189 LYS A CA 1
ATOM 1492 C C . LYS A 1 189 ? 3.739 -4.984 10.245 1.00 81.75 189 LYS A C 1
ATOM 1494 O O . LYS A 1 189 ? 3.109 -4.905 11.291 1.00 81.75 189 LYS A O 1
ATOM 1499 N N . LEU A 1 190 ? 3.367 -5.803 9.259 1.00 78.12 190 LEU A N 1
ATOM 1500 C CA . LEU A 1 190 ? 2.180 -6.646 9.359 1.00 78.12 190 LEU A CA 1
ATOM 1501 C C . LEU A 1 190 ? 2.340 -7.807 10.354 1.00 78.12 190 LEU A C 1
ATOM 1503 O O . LEU A 1 190 ? 1.342 -8.347 10.830 1.00 78.12 190 LEU A O 1
ATOM 1507 N N . SER A 1 191 ? 3.578 -8.209 10.637 1.00 78.69 191 SER A N 1
ATOM 1508 C CA . SER A 1 191 ? 3.882 -9.290 11.572 1.00 78.69 191 SER A CA 1
ATOM 1509 C C . SER A 1 191 ? 3.824 -8.864 13.039 1.00 78.69 191 SER A C 1
ATOM 1511 O O . SER A 1 191 ? 3.672 -9.737 13.897 1.00 78.69 191 SER A O 1
ATOM 1513 N N . GLN A 1 192 ? 3.909 -7.555 13.308 1.00 81.75 192 GLN A N 1
ATOM 1514 C CA . GLN A 1 192 ? 3.824 -7.013 14.657 1.00 81.75 192 GLN A CA 1
ATOM 1515 C C . GLN A 1 192 ? 2.394 -7.152 15.199 1.00 81.75 192 GLN A C 1
ATOM 1517 O O . GLN A 1 192 ? 1.441 -6.814 14.486 1.00 81.75 192 GLN A O 1
ATOM 1522 N N . PRO A 1 193 ? 2.224 -7.672 16.428 1.00 81.31 193 PRO A N 1
ATOM 1523 C CA . PRO A 1 193 ? 0.921 -7.732 17.071 1.00 81.31 193 PRO A CA 1
ATOM 1524 C C . PRO A 1 193 ? 0.429 -6.321 17.413 1.00 81.31 193 PRO A C 1
ATOM 1526 O O . PRO A 1 193 ? 1.220 -5.416 17.680 1.00 81.31 193 PRO A O 1
ATOM 1529 N N . HIS A 1 194 ? -0.887 -6.132 17.407 1.00 86.69 194 HIS A N 1
ATOM 1530 C CA . HIS A 1 194 ? -1.494 -4.907 17.922 1.00 86.69 194 HIS A CA 1
ATOM 1531 C C . HIS A 1 194 ? -1.482 -4.875 19.459 1.00 86.69 194 HIS A C 1
ATOM 1533 O O . HIS A 1 194 ? -1.388 -5.912 20.110 1.00 86.69 194 HIS A O 1
ATOM 1539 N N . SER A 1 195 ? -1.671 -3.689 20.037 1.00 88.56 195 SER A N 1
ATOM 1540 C CA . SER A 1 195 ? -1.684 -3.459 21.490 1.00 88.56 195 SER A CA 1
ATOM 1541 C C . SER A 1 195 ? -3.014 -3.759 22.197 1.00 88.56 195 SER A C 1
ATOM 1543 O O . SER A 1 195 ? -3.074 -3.660 23.417 1.00 88.56 195 SER A O 1
ATOM 1545 N N . LEU A 1 196 ? -4.086 -4.071 21.458 1.00 91.88 196 LEU A N 1
ATOM 1546 C CA . LEU A 1 196 ? -5.408 -4.336 22.040 1.00 91.88 196 LEU A CA 1
ATOM 1547 C C . LEU A 1 196 ? -5.511 -5.740 22.643 1.00 91.88 196 LEU A C 1
ATOM 1549 O O . LEU A 1 196 ? -5.091 -6.718 22.018 1.00 91.88 196 LEU A O 1
ATOM 1553 N N . GLU A 1 197 ? -6.158 -5.827 23.800 1.00 92.44 197 GLU A N 1
ATOM 1554 C CA . GLU A 1 197 ? -6.416 -7.064 24.538 1.00 92.44 197 GLU A CA 1
ATOM 1555 C C . GLU A 1 197 ? -7.921 -7.357 24.637 1.00 92.44 197 GLU A C 1
ATOM 1557 O O . GLU A 1 197 ? -8.766 -6.490 24.408 1.00 92.44 197 GLU A O 1
ATOM 1562 N N . VAL A 1 198 ? -8.277 -8.604 24.960 1.00 93.81 198 VAL A N 1
ATOM 1563 C CA . VAL A 1 198 ? -9.680 -8.967 25.217 1.00 93.81 198 VAL A CA 1
ATOM 1564 C C . VAL A 1 198 ? -10.159 -8.254 26.478 1.00 93.81 198 VAL A C 1
ATOM 1566 O O . VAL A 1 198 ? -9.488 -8.290 27.503 1.00 93.81 198 VAL A O 1
ATOM 1569 N N . GLY A 1 199 ? -11.335 -7.636 26.403 1.00 92.44 199 GLY A N 1
ATOM 1570 C CA . GLY A 1 199 ? -11.918 -6.842 27.480 1.00 92.44 199 GLY A CA 1
ATOM 1571 C C . GLY A 1 199 ? -11.731 -5.337 27.303 1.00 92.44 199 GLY A C 1
ATOM 1572 O O . GLY A 1 199 ? -12.549 -4.590 27.837 1.00 92.44 199 GLY A O 1
ATOM 1573 N N . ASP A 1 200 ? -10.756 -4.902 26.494 1.00 93.81 200 ASP A N 1
ATOM 1574 C CA . ASP A 1 200 ? -10.504 -3.483 26.238 1.00 93.81 200 ASP A CA 1
ATOM 1575 C C . ASP A 1 200 ? -11.751 -2.781 25.687 1.00 93.81 200 ASP A C 1
ATOM 1577 O O . ASP A 1 200 ? -12.407 -3.265 24.756 1.00 93.81 200 ASP A O 1
ATOM 1581 N N . VAL A 1 201 ? -12.048 -1.603 26.239 1.00 95.00 201 VAL A N 1
ATOM 1582 C CA . VAL A 1 201 ? -13.137 -0.743 25.771 1.00 95.00 201 VAL A CA 1
ATOM 1583 C C . VAL A 1 201 ? -12.588 0.296 24.804 1.00 95.00 201 VAL A C 1
ATOM 1585 O O . VAL A 1 201 ? -11.637 1.023 25.098 1.00 95.00 201 VAL A O 1
ATOM 1588 N N . LEU A 1 202 ? -13.210 0.373 23.635 1.00 95.56 202 LEU A N 1
ATOM 1589 C CA . LEU A 1 202 ? -12.942 1.365 22.611 1.00 95.56 202 LEU A CA 1
ATOM 1590 C C . LEU A 1 202 ? -14.078 2.386 22.579 1.00 95.56 202 LEU A C 1
ATOM 1592 O O . LEU A 1 202 ? -15.247 2.037 22.737 1.00 95.56 202 LEU A O 1
ATOM 1596 N N . VAL A 1 203 ? -13.735 3.639 22.319 1.00 96.19 203 VAL A N 1
ATOM 1597 C CA . VAL A 1 203 ? -14.686 4.735 22.136 1.00 96.19 203 VAL A CA 1
ATOM 1598 C C . VAL A 1 203 ? -14.497 5.340 20.757 1.00 96.19 203 VAL A C 1
ATOM 1600 O O . VAL A 1 203 ? -13.367 5.535 20.308 1.00 96.19 203 VAL A O 1
ATOM 1603 N N . SER A 1 204 ? -15.600 5.636 20.079 1.00 95.31 204 SER A N 1
ATOM 1604 C CA . SER A 1 204 ? -15.595 6.491 18.897 1.00 95.31 204 SER A CA 1
ATOM 1605 C C . SER A 1 204 ? -16.552 7.647 19.090 1.00 95.31 204 SER A C 1
ATOM 1607 O O . SER A 1 204 ? -17.692 7.425 19.489 1.00 95.31 204 SER A O 1
ATOM 1609 N N . SER A 1 205 ? -16.108 8.846 18.736 1.00 93.25 205 SER A N 1
ATOM 1610 C CA . SER A 1 205 ? -16.974 10.007 18.604 1.00 93.25 205 SER A CA 1
ATOM 1611 C C . SER A 1 205 ? -17.243 10.299 17.134 1.00 93.25 205 SER A C 1
ATOM 1613 O O . SER A 1 205 ? -16.381 10.126 16.265 1.00 93.25 205 SER A O 1
ATOM 1615 N N . TRP A 1 206 ? -18.463 10.716 16.837 1.00 92.19 206 TRP A N 1
ATOM 1616 C CA . TRP A 1 206 ? -18.858 11.157 15.512 1.00 92.19 206 TRP A CA 1
ATOM 1617 C C . TRP A 1 206 ? -19.985 12.171 15.611 1.00 92.19 206 TRP A C 1
ATOM 1619 O O . TRP A 1 206 ? -20.676 12.280 16.616 1.00 92.19 206 TRP A O 1
ATOM 1629 N N . GLY A 1 207 ? -20.185 12.888 14.519 1.00 87.44 207 GLY A N 1
ATOM 1630 C CA . GLY A 1 207 ? -21.253 13.855 14.379 1.00 87.44 207 GLY A CA 1
ATOM 1631 C C . GLY A 1 207 ? -20.725 15.102 13.701 1.00 87.44 207 GLY A C 1
ATOM 1632 O O . GLY A 1 207 ? -19.517 15.278 13.536 1.00 87.44 207 GLY A O 1
ATOM 1633 N N . TYR A 1 208 ? -21.657 15.875 13.163 1.00 82.94 208 TYR A N 1
ATOM 1634 C CA . TYR A 1 208 ? -21.323 17.045 12.366 1.00 82.94 208 TYR A CA 1
ATOM 1635 C C . TYR A 1 208 ? -21.393 18.289 13.246 1.00 82.94 208 TYR A C 1
ATOM 1637 O O . TYR A 1 208 ? -20.373 18.884 13.570 1.00 82.94 208 TYR A O 1
ATOM 1645 N N . GLU A 1 209 ? -22.601 18.604 13.701 1.00 84.00 209 GLU A N 1
ATOM 1646 C CA . GLU A 1 209 ? -22.882 19.673 14.665 1.00 84.00 209 GLU A CA 1
ATOM 1647 C C . GLU A 1 209 ? -23.074 19.124 16.094 1.00 84.00 209 GLU A C 1
ATOM 1649 O O . GLU A 1 209 ? -22.967 19.848 17.075 1.00 84.00 209 GLU A O 1
ATOM 1654 N N . GLN A 1 210 ? -23.322 17.817 16.210 1.00 83.88 210 GLN A N 1
ATOM 1655 C CA . GLN A 1 210 ? -23.574 17.086 17.451 1.00 83.88 210 GLN A CA 1
ATOM 1656 C C . GLN A 1 210 ? -22.381 16.187 17.797 1.00 83.88 210 GLN A C 1
ATOM 1658 O O . GLN A 1 210 ? -21.683 15.738 16.889 1.00 83.88 210 GLN A O 1
ATOM 1663 N N . THR A 1 211 ? -22.171 15.871 19.079 1.00 88.69 211 THR A N 1
ATOM 1664 C CA . THR A 1 211 ? -21.173 14.870 19.492 1.00 88.69 211 THR A CA 1
ATOM 1665 C C . THR A 1 211 ? -21.861 13.605 19.985 1.00 88.69 211 THR A C 1
ATOM 1667 O O . THR A 1 211 ? -22.352 13.562 21.108 1.00 88.69 211 THR A O 1
ATOM 1670 N N . ASN A 1 212 ? -21.847 12.564 19.156 1.00 90.81 212 ASN A N 1
ATOM 1671 C CA . ASN A 1 212 ? -22.336 11.234 19.499 1.00 90.81 212 ASN A CA 1
ATOM 1672 C C . ASN A 1 212 ? -21.170 10.312 19.828 1.00 90.81 212 ASN A C 1
ATOM 1674 O O . ASN A 1 212 ? -20.193 10.243 19.080 1.00 90.81 212 ASN A O 1
ATOM 1678 N N . TYR A 1 213 ? -21.302 9.579 20.927 1.00 94.00 213 TYR A N 1
ATOM 1679 C CA . TYR A 1 213 ? -20.356 8.550 21.329 1.00 94.00 213 TYR A CA 1
ATOM 1680 C C . TYR A 1 213 ? -20.960 7.175 21.080 1.00 94.00 213 TYR A C 1
ATOM 1682 O O . TYR A 1 213 ? -22.092 6.911 21.468 1.00 94.00 213 TYR A O 1
ATOM 1690 N N . ASP A 1 214 ? -20.178 6.303 20.451 1.00 94.69 214 ASP A N 1
ATOM 1691 C CA . ASP A 1 214 ? -20.447 4.871 20.408 1.00 94.69 214 ASP A CA 1
ATOM 1692 C C . ASP A 1 214 ? -19.303 4.160 21.147 1.00 94.69 214 ASP A C 1
ATOM 1694 O O . ASP A 1 214 ? -18.120 4.458 20.921 1.00 94.69 214 ASP A O 1
ATOM 1698 N N . TYR A 1 215 ? -19.642 3.184 21.988 1.00 96.19 215 TYR A N 1
ATOM 1699 C CA . TYR A 1 215 ? -18.673 2.381 22.732 1.00 96.19 215 TYR A CA 1
ATOM 1700 C C . TYR A 1 215 ? -18.639 0.948 22.225 1.00 96.19 215 TYR A C 1
ATOM 1702 O O . TYR A 1 215 ? -19.657 0.392 21.822 1.00 96.19 215 TYR A O 1
ATOM 1710 N N . TYR A 1 216 ? -17.468 0.325 22.283 1.00 95.94 216 TYR A N 1
ATOM 1711 C CA . TYR A 1 216 ? -17.253 -1.047 21.839 1.00 95.94 216 TYR A CA 1
ATOM 1712 C C . TYR A 1 216 ? -16.356 -1.781 22.826 1.00 95.94 216 TYR A C 1
ATOM 1714 O O . TYR A 1 216 ? -15.469 -1.179 23.416 1.00 95.94 216 TYR A O 1
ATOM 1722 N N . GLN A 1 217 ? -16.534 -3.088 22.967 1.00 95.31 217 GLN A N 1
ATOM 1723 C CA . GLN A 1 217 ? -15.634 -3.942 23.735 1.00 95.31 217 GLN A CA 1
ATOM 1724 C C . GLN A 1 217 ? -14.974 -4.966 22.823 1.00 95.31 217 GLN A C 1
ATOM 1726 O O . GLN A 1 217 ? -15.637 -5.565 21.970 1.00 95.31 217 GLN A O 1
ATOM 1731 N N . VAL A 1 218 ? -13.677 -5.193 23.018 1.00 95.94 218 VAL A N 1
ATOM 1732 C CA . VAL A 1 218 ? -12.952 -6.280 22.361 1.00 95.94 218 VAL A CA 1
ATOM 1733 C C . VAL A 1 218 ? -13.366 -7.599 23.006 1.00 95.94 218 VAL A C 1
ATOM 1735 O O . VAL A 1 218 ? -13.060 -7.869 24.163 1.00 95.94 218 VAL A O 1
ATOM 1738 N N . THR A 1 219 ? -14.067 -8.432 22.248 1.00 94.94 219 THR A N 1
ATOM 1739 C CA . THR A 1 219 ? -14.576 -9.732 22.717 1.00 94.94 219 THR A CA 1
ATOM 1740 C C . THR A 1 219 ? -13.598 -10.866 22.435 1.00 94.94 219 THR A C 1
ATOM 1742 O O . THR A 1 219 ? -13.516 -11.822 23.203 1.00 94.94 219 THR A O 1
ATOM 1745 N N . ARG A 1 220 ? -12.830 -10.764 21.343 1.00 95.06 220 ARG A N 1
ATOM 1746 C CA . ARG A 1 220 ? -11.880 -11.795 20.918 1.00 95.06 220 ARG A CA 1
ATOM 1747 C C . ARG A 1 220 ? -10.796 -11.218 20.014 1.00 95.06 220 ARG A C 1
ATOM 1749 O O . ARG A 1 220 ? -11.056 -10.326 19.207 1.00 95.06 220 ARG A O 1
ATOM 1756 N N . LEU A 1 221 ? -9.590 -11.776 20.087 1.00 94.31 221 LEU A N 1
ATOM 1757 C CA . LEU A 1 221 ? -8.507 -11.468 19.149 1.00 94.31 221 LEU A CA 1
ATOM 1758 C C . LEU A 1 221 ? -8.598 -12.381 17.918 1.00 94.31 221 LEU A C 1
ATOM 1760 O O . LEU A 1 221 ? -8.720 -13.602 18.037 1.00 94.31 221 LEU A O 1
ATOM 1764 N N . VAL A 1 222 ? -8.544 -11.794 16.723 1.00 91.50 222 VAL A N 1
ATOM 1765 C CA . VAL A 1 222 ? -8.650 -12.496 15.437 1.00 91.50 222 VAL A CA 1
ATOM 1766 C C . VAL A 1 222 ? -7.321 -12.382 14.696 1.00 91.50 222 VAL A C 1
ATOM 1768 O O . VAL A 1 222 ? -7.102 -11.517 13.847 1.00 91.50 222 VAL A O 1
ATOM 1771 N N . GLY A 1 223 ? -6.404 -13.289 15.024 1.00 87.50 223 GLY A N 1
ATOM 1772 C CA . GLY A 1 223 ? -5.044 -13.253 14.494 1.00 87.50 223 GLY A CA 1
ATOM 1773 C C . GLY A 1 223 ? -4.250 -12.057 15.026 1.00 87.50 223 GLY A C 1
ATOM 1774 O O . GLY A 1 223 ? -4.542 -11.523 16.087 1.00 87.50 223 GLY A O 1
ATOM 1775 N N . LYS A 1 224 ? -3.214 -11.641 14.288 1.00 85.94 224 LYS A N 1
ATOM 1776 C CA . LYS A 1 224 ? -2.259 -10.616 14.756 1.00 85.94 224 LYS A CA 1
ATOM 1777 C C . LYS A 1 224 ? -2.726 -9.171 14.560 1.00 85.94 224 LYS A C 1
ATOM 1779 O O . LYS A 1 224 ? -2.132 -8.254 15.113 1.00 85.94 224 LYS A O 1
ATOM 1784 N N . GLN A 1 225 ? -3.718 -8.955 13.696 1.00 89.38 225 GLN A N 1
ATOM 1785 C CA . GLN A 1 225 ? -4.041 -7.626 13.157 1.00 89.38 225 GLN A CA 1
ATOM 1786 C C . GLN A 1 225 ? -5.528 -7.306 13.170 1.00 89.38 225 GLN A C 1
ATOM 1788 O O . GLN A 1 225 ? -5.959 -6.307 12.591 1.00 89.38 225 GLN A O 1
ATOM 1793 N N . SER A 1 226 ? -6.351 -8.195 13.702 1.00 92.94 226 SER A N 1
ATOM 1794 C CA . SER A 1 226 ? -7.792 -8.019 13.695 1.00 92.94 226 SER A CA 1
ATOM 1795 C C . SER A 1 226 ? -8.354 -8.429 15.036 1.00 92.94 226 SER A C 1
ATOM 1797 O O . SER A 1 226 ? -7.821 -9.295 15.720 1.00 92.94 226 SER A O 1
ATOM 1799 N N . VAL A 1 227 ? -9.430 -7.761 15.405 1.00 95.69 227 VAL A N 1
ATOM 1800 C CA . VAL A 1 227 ? -10.130 -7.942 16.666 1.00 95.69 227 VAL A CA 1
ATOM 1801 C C . VAL A 1 227 ? -11.612 -8.041 16.371 1.00 95.69 227 VAL A C 1
ATOM 1803 O O . VAL A 1 227 ? -12.122 -7.421 15.435 1.00 95.69 227 VAL A O 1
ATOM 1806 N N . GLU A 1 228 ? -12.300 -8.851 17.154 1.00 96.44 228 GLU A N 1
ATOM 1807 C CA . GLU A 1 228 ? -13.749 -8.908 17.173 1.00 96.44 228 GLU A CA 1
ATOM 1808 C C . GLU A 1 228 ? -14.235 -7.938 18.241 1.00 96.44 228 GLU A C 1
ATOM 1810 O O . GLU A 1 228 ? -13.958 -8.110 19.432 1.00 96.44 228 GLU A O 1
ATOM 1815 N N . ILE A 1 229 ? -14.929 -6.895 17.805 1.00 96.06 229 ILE A N 1
ATOM 1816 C CA . ILE A 1 229 ? -15.508 -5.893 18.691 1.00 96.06 229 ILE A CA 1
ATOM 1817 C C . ILE A 1 229 ? -17.020 -6.034 18.694 1.00 96.06 229 ILE A C 1
ATOM 1819 O O . ILE A 1 229 ? -17.623 -6.419 17.692 1.00 96.06 229 ILE A O 1
ATOM 1823 N N . ARG A 1 230 ? -17.639 -5.687 19.814 1.00 96.31 230 ARG A N 1
ATOM 1824 C CA . ARG A 1 230 ? -19.092 -5.632 19.936 1.00 96.31 230 ARG A CA 1
ATOM 1825 C C . ARG A 1 230 ? -19.490 -4.315 20.575 1.00 96.31 230 ARG A C 1
ATOM 1827 O O . ARG A 1 230 ? -18.837 -3.883 21.520 1.00 96.31 230 ARG A O 1
ATOM 1834 N N . GLU A 1 231 ? -20.509 -3.665 20.025 1.00 96.19 231 GLU A N 1
ATOM 1835 C CA . GLU A 1 231 ? -20.997 -2.387 20.547 1.00 96.19 231 GLU A CA 1
ATOM 1836 C C . GLU A 1 231 ? -21.557 -2.588 21.966 1.00 96.19 231 GLU A C 1
ATOM 1838 O O . GLU A 1 231 ? -22.157 -3.622 22.283 1.00 96.19 231 GLU A O 1
ATOM 1843 N N . LEU A 1 232 ? -21.289 -1.627 22.845 1.00 95.19 232 LEU A N 1
ATOM 1844 C CA . LEU A 1 232 ? -21.748 -1.597 24.227 1.00 95.19 232 LEU A CA 1
ATOM 1845 C C . LEU A 1 232 ? -22.913 -0.621 24.372 1.00 95.19 232 LEU A C 1
ATOM 1847 O O . LEU A 1 232 ? -22.977 0.415 23.712 1.00 95.19 232 LEU A O 1
ATOM 1851 N N . ALA A 1 233 ? -23.813 -0.932 25.296 1.00 93.19 233 ALA A N 1
ATOM 1852 C CA . ALA A 1 233 ? -24.750 0.040 25.820 1.00 93.19 233 ALA A CA 1
ATOM 1853 C C . ALA A 1 233 ? -23.995 1.111 26.621 1.00 93.19 233 ALA A C 1
ATOM 1855 O O . ALA A 1 233 ? -22.977 0.840 27.264 1.00 93.19 233 ALA A O 1
ATOM 1856 N N . GLN A 1 234 ? -24.535 2.323 26.611 1.00 92.06 234 GLN A N 1
ATOM 1857 C CA . GLN A 1 234 ? -24.037 3.433 27.409 1.00 92.06 234 GLN A CA 1
ATOM 1858 C C . GLN A 1 234 ? -25.075 3.845 28.439 1.00 92.06 234 GLN A C 1
ATOM 1860 O O . GLN A 1 234 ? -26.280 3.744 28.196 1.00 92.06 234 GLN A O 1
ATOM 1865 N N . GLN A 1 235 ? -24.595 4.328 29.575 1.00 91.38 235 GLN A N 1
ATOM 1866 C CA . GLN A 1 235 ? -25.409 5.045 30.536 1.00 91.38 235 GLN A CA 1
ATOM 1867 C C . GLN A 1 235 ? -25.156 6.531 30.325 1.00 91.38 235 GLN A C 1
ATOM 1869 O O . GLN A 1 235 ? -24.007 6.966 30.349 1.00 91.38 235 GLN A O 1
ATOM 1874 N N . ALA A 1 236 ? -26.222 7.282 30.076 1.00 88.69 236 ALA A N 1
ATOM 1875 C CA . ALA A 1 236 ? -26.167 8.722 29.896 1.00 88.69 236 ALA A CA 1
ATOM 1876 C C . ALA A 1 236 ? -26.923 9.410 31.036 1.00 88.69 236 ALA A C 1
ATOM 1878 O O . ALA A 1 236 ? -27.971 8.924 31.464 1.00 88.69 236 ALA A O 1
ATOM 1879 N N . ALA A 1 237 ? -26.383 10.524 31.514 1.00 88.56 237 ALA A N 1
ATOM 1880 C CA . ALA A 1 237 ? -27.020 11.424 32.462 1.00 88.56 237 ALA A CA 1
ATOM 1881 C C . ALA A 1 237 ? -27.055 12.826 31.849 1.00 88.56 237 ALA A C 1
ATOM 1883 O O . ALA A 1 237 ? -26.063 13.282 31.283 1.00 88.56 237 ALA A O 1
ATOM 1884 N N . GLU A 1 238 ? -28.201 13.494 31.922 1.00 85.81 238 GLU A N 1
ATOM 1885 C CA . GLU A 1 238 ? -28.329 14.879 31.472 1.00 85.81 238 GLU A CA 1
ATOM 1886 C C . GLU A 1 238 ? -27.764 15.811 32.544 1.00 85.81 238 GLU A C 1
ATOM 1888 O O . GLU A 1 238 ? -28.192 15.781 33.698 1.00 85.81 238 GLU A O 1
ATOM 1893 N N . THR A 1 239 ? -26.798 16.641 32.156 1.00 85.31 239 THR A N 1
ATOM 1894 C CA . THR A 1 239 ? -26.168 17.625 33.053 1.00 85.31 239 THR A CA 1
ATOM 1895 C C . THR A 1 239 ? -26.745 19.024 32.816 1.00 85.31 239 THR A C 1
ATOM 1897 O O . THR A 1 239 ? -26.635 19.907 33.665 1.00 85.31 239 THR A O 1
ATOM 1900 N N . GLY A 1 240 ? -27.405 19.244 31.676 1.00 82.19 240 GLY A N 1
ATOM 1901 C CA . GLY A 1 240 ? -28.085 20.491 31.352 1.00 82.19 240 GLY A CA 1
ATOM 1902 C C . GLY A 1 240 ? -28.958 20.361 30.108 1.00 82.19 240 GLY A C 1
ATOM 1903 O O . GLY A 1 240 ? -29.109 19.280 29.544 1.00 82.19 240 GLY A O 1
ATOM 1904 N N . PHE A 1 241 ? -29.525 21.481 29.658 1.00 82.06 241 PHE A N 1
ATOM 1905 C CA . PHE A 1 241 ? -30.368 21.488 28.464 1.00 82.06 241 PHE A CA 1
ATOM 1906 C C . PHE A 1 241 ? -29.565 21.031 27.241 1.00 82.06 241 PHE A C 1
ATOM 1908 O O . PHE A 1 241 ? -28.591 21.687 26.870 1.00 82.06 241 PHE A O 1
ATOM 1915 N N . LEU A 1 242 ? -29.978 19.910 26.639 1.00 83.25 242 LEU A N 1
ATOM 1916 C CA . LEU A 1 242 ? -29.375 19.339 25.432 1.00 83.25 242 LEU A CA 1
ATOM 1917 C C . LEU A 1 242 ? -27.883 18.971 25.571 1.00 83.25 242 LEU A C 1
ATOM 1919 O O . LEU A 1 242 ? -27.134 18.972 24.596 1.00 83.25 242 LEU A O 1
ATOM 1923 N N . GLN A 1 243 ? -27.431 18.642 26.778 1.00 88.06 243 GLN A N 1
ATOM 1924 C CA . GLN A 1 243 ? -26.064 18.186 27.029 1.00 88.06 243 GLN A CA 1
ATOM 1925 C C . GLN A 1 243 ? -26.021 17.223 28.210 1.00 88.06 243 GLN A C 1
ATOM 1927 O O . GLN A 1 243 ? -26.826 17.305 29.143 1.00 88.06 243 GLN A O 1
ATOM 1932 N N . GLY A 1 244 ? -25.039 16.335 28.209 1.00 89.44 244 GLY A N 1
ATOM 1933 C CA . GLY A 1 244 ? -24.879 15.401 29.305 1.00 89.44 244 GLY A CA 1
ATOM 1934 C C . GLY A 1 244 ? -23.572 14.645 29.272 1.00 89.44 244 GLY A C 1
ATOM 1935 O O . GLY A 1 244 ? -22.719 14.843 28.410 1.00 89.44 244 GLY A O 1
ATOM 1936 N N . GLU A 1 245 ? -23.446 13.748 30.232 1.00 92.19 245 GLU A N 1
ATOM 1937 C CA . GLU A 1 245 ? -22.319 12.846 30.372 1.00 92.19 245 GLU A CA 1
ATOM 1938 C C . GLU A 1 245 ? -22.740 11.429 30.010 1.00 92.19 245 GLU A C 1
ATOM 1940 O O . GLU A 1 245 ? -23.854 10.994 30.310 1.00 92.19 245 GLU A O 1
ATOM 1945 N N . CYS A 1 246 ? -21.847 10.688 29.367 1.00 92.06 246 CYS A N 1
ATOM 1946 C CA . CYS A 1 246 ? -22.058 9.287 29.049 1.00 92.06 246 CYS A CA 1
ATOM 1947 C C . CYS A 1 246 ? -20.850 8.428 29.425 1.00 92.06 246 CYS A C 1
ATOM 1949 O O . CYS A 1 246 ? -19.696 8.864 29.399 1.00 92.06 246 CYS A O 1
ATOM 1951 N N . VAL A 1 247 ? -21.145 7.196 29.838 1.00 93.00 247 VAL A N 1
ATOM 1952 C CA . VAL A 1 247 ? -20.165 6.206 30.290 1.00 93.00 247 VAL A CA 1
ATOM 1953 C C . VAL A 1 247 ? -20.512 4.848 29.668 1.00 93.00 247 VAL A C 1
ATOM 1955 O O . VAL A 1 247 ? -21.693 4.478 29.627 1.00 93.00 247 VAL A O 1
ATOM 1958 N N . PRO A 1 248 ? -19.522 4.073 29.186 1.00 94.06 248 PRO A N 1
ATOM 1959 C CA . PRO A 1 248 ? -19.764 2.719 28.697 1.00 94.06 248 PRO A CA 1
ATOM 1960 C C . PRO A 1 248 ? -20.173 1.776 29.830 1.00 94.06 248 PRO A C 1
ATOM 1962 O O . PRO A 1 248 ? -19.572 1.781 30.904 1.00 94.06 248 PRO A O 1
ATOM 1965 N N . VAL A 1 249 ? -21.133 0.891 29.560 1.00 90.88 249 VAL A N 1
ATOM 1966 C CA . VAL A 1 249 ? -21.519 -0.181 30.485 1.00 90.88 249 VAL A CA 1
ATOM 1967 C C . VAL A 1 249 ? -20.932 -1.501 29.992 1.00 90.88 249 VAL A C 1
ATOM 1969 O O . VAL A 1 249 ? -21.446 -2.117 29.056 1.00 90.88 249 VAL A O 1
ATOM 1972 N N . GLN A 1 250 ? -19.842 -1.948 30.621 1.00 87.62 250 GLN A N 1
ATOM 1973 C CA . GLN A 1 250 ? -19.172 -3.202 30.258 1.00 87.62 250 GLN A CA 1
ATOM 1974 C C . GLN A 1 250 ? -20.116 -4.411 30.343 1.00 87.62 250 GLN A C 1
ATOM 1976 O O . GLN A 1 250 ? -20.963 -4.504 31.231 1.00 87.62 250 GLN A O 1
ATOM 1981 N N . GLY A 1 251 ? -19.978 -5.347 29.399 1.00 86.25 251 GLY A N 1
ATOM 1982 C CA . GLY A 1 251 ? -20.770 -6.582 29.348 1.00 86.25 251 GLY A CA 1
ATOM 1983 C C . GLY A 1 251 ? -22.220 -6.420 28.872 1.00 86.25 251 GLY A C 1
ATOM 1984 O O . GLY A 1 251 ? -22.864 -7.416 28.538 1.00 86.25 251 GLY A O 1
ATOM 1985 N N . ARG A 1 252 ? -22.749 -5.192 28.770 1.00 92.25 252 ARG A N 1
ATOM 1986 C CA . ARG A 1 252 ? -24.061 -4.935 28.161 1.00 92.25 252 ARG A CA 1
ATOM 1987 C C . ARG A 1 252 ? -23.913 -4.673 26.673 1.00 92.25 252 ARG A C 1
ATOM 1989 O O . ARG A 1 252 ? -23.786 -3.535 26.241 1.00 92.25 252 ARG A O 1
ATOM 1996 N N . PHE A 1 253 ? -23.941 -5.736 25.885 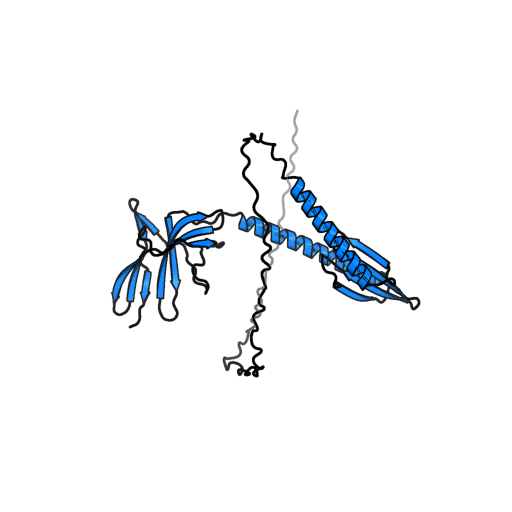1.00 93.88 253 PHE A N 1
ATOM 1997 C CA . PHE A 1 253 ? -23.772 -5.631 24.441 1.00 93.88 253 PHE A CA 1
ATOM 1998 C C . PHE A 1 253 ? -25.040 -5.177 23.716 1.00 93.88 253 PHE A C 1
ATOM 2000 O O . PHE A 1 253 ? -26.137 -5.669 23.983 1.00 93.88 253 PHE A O 1
ATOM 2007 N N . LYS A 1 254 ? -24.857 -4.301 22.731 1.00 90.50 254 LYS A N 1
ATOM 2008 C CA . LYS A 1 254 ? -25.866 -3.863 21.772 1.00 90.50 254 LYS A CA 1
ATOM 2009 C C . LYS A 1 254 ? -25.410 -4.324 20.385 1.00 90.50 254 LYS A C 1
ATOM 2011 O O . LYS A 1 254 ? -24.264 -4.133 20.012 1.00 90.50 254 LYS A O 1
ATOM 2016 N N . GLY A 1 255 ? -26.272 -5.002 19.636 1.00 88.19 255 GLY A N 1
ATOM 2017 C CA . GLY A 1 255 ? -25.938 -5.462 18.284 1.00 88.19 255 GLY A CA 1
ATOM 2018 C C . GLY A 1 255 ? -25.005 -6.680 18.194 1.00 88.19 255 GLY A C 1
ATOM 2019 O O . GLY A 1 255 ? -24.717 -7.381 19.176 1.00 88.19 255 GLY A O 1
ATOM 2020 N N . GLU A 1 256 ? -24.594 -6.959 16.958 1.00 93.19 256 GLU A N 1
ATOM 2021 C CA . GLU A 1 256 ? -23.829 -8.145 16.569 1.00 93.19 256 GLU A CA 1
ATOM 2022 C C . GLU A 1 256 ? -22.308 -7.925 16.664 1.00 93.19 256 GLU A C 1
ATOM 2024 O O . GLU A 1 256 ? -21.831 -6.793 16.532 1.00 93.19 256 GLU A O 1
ATOM 2029 N N . PRO A 1 257 ? -21.519 -8.995 16.878 1.00 95.06 257 PRO A N 1
ATOM 2030 C CA . PRO A 1 257 ? -20.065 -8.922 16.807 1.00 95.06 257 PRO A CA 1
ATOM 2031 C C . PRO A 1 257 ? -19.591 -8.519 15.407 1.00 95.06 257 PRO A C 1
ATOM 2033 O O . PRO A 1 257 ? -20.073 -9.028 14.396 1.00 95.06 257 PRO A O 1
ATOM 2036 N N . MET A 1 258 ? -18.590 -7.645 15.337 1.00 95.38 258 MET A N 1
ATOM 2037 C CA . MET A 1 258 ? -17.967 -7.236 14.084 1.00 95.38 258 MET A CA 1
ATOM 2038 C C . MET A 1 258 ? -16.452 -7.416 14.143 1.00 95.38 258 MET A C 1
ATOM 2040 O O . MET A 1 258 ? -15.770 -6.917 15.037 1.00 95.38 258 MET A O 1
ATOM 2044 N N . VAL A 1 259 ? -15.899 -8.111 13.148 1.00 96.25 259 VAL A N 1
ATOM 2045 C CA . VAL A 1 259 ? -14.448 -8.269 13.010 1.00 96.25 259 VAL A CA 1
ATOM 2046 C C . VAL A 1 259 ? -13.887 -7.061 12.281 1.00 96.25 259 VAL A C 1
ATOM 2048 O O . VAL A 1 259 ? -14.295 -6.740 11.161 1.00 96.25 259 VAL A O 1
ATOM 2051 N N . LYS A 1 260 ? -12.933 -6.387 12.914 1.00 94.94 260 LYS A N 1
ATOM 2052 C CA . LYS A 1 260 ? -12.300 -5.193 12.372 1.00 94.94 260 LYS A CA 1
ATOM 2053 C C . LYS A 1 260 ? -10.789 -5.288 12.463 1.00 94.94 260 LYS A C 1
ATOM 2055 O O . LYS A 1 260 ? -10.219 -5.901 13.361 1.00 94.94 260 LYS A O 1
ATOM 2060 N N . ARG A 1 261 ? -10.134 -4.652 11.498 1.00 93.25 261 ARG A N 1
ATOM 2061 C CA . ARG A 1 261 ? -8.681 -4.570 11.432 1.00 93.25 261 ARG A CA 1
ATOM 2062 C C . ARG A 1 261 ? -8.178 -3.419 12.301 1.00 93.25 261 ARG A C 1
ATOM 2064 O O . ARG A 1 261 ? -8.731 -2.322 12.232 1.00 93.25 261 ARG A O 1
ATOM 2071 N N . VAL A 1 262 ? -7.123 -3.680 13.066 1.00 93.38 262 VAL A N 1
ATOM 2072 C CA . VAL A 1 262 ? -6.453 -2.689 13.913 1.00 93.38 262 VAL A CA 1
ATOM 2073 C C . VAL A 1 262 ? -5.347 -2.003 13.113 1.00 93.38 262 VAL A C 1
ATOM 2075 O O . VAL A 1 262 ? -4.611 -2.653 12.363 1.00 93.38 262 VAL A O 1
ATOM 2078 N N . ASN A 1 263 ? -5.247 -0.686 13.253 1.00 89.94 263 ASN A N 1
ATOM 2079 C CA . ASN A 1 263 ? -4.167 0.112 12.681 1.00 89.94 263 ASN A CA 1
ATOM 2080 C C . ASN A 1 263 ? -2.903 0.095 13.555 1.00 89.94 263 ASN A C 1
ATOM 2082 O O . ASN A 1 263 ? -2.926 -0.350 14.697 1.00 89.94 263 ASN A O 1
ATOM 2086 N N . GLU A 1 264 ? -1.811 0.662 13.032 1.00 84.75 264 GLU A N 1
ATOM 2087 C CA . GLU A 1 264 ? -0.524 0.798 13.739 1.00 84.75 264 GLU A CA 1
ATOM 2088 C C . GLU A 1 264 ? -0.661 1.523 15.096 1.00 84.75 264 GLU A C 1
ATOM 2090 O O . GLU A 1 264 ? 0.044 1.191 16.040 1.00 84.75 264 GLU A O 1
ATOM 2095 N N . ASN A 1 265 ? -1.634 2.433 15.228 1.00 85.56 265 ASN A N 1
ATOM 2096 C CA . ASN A 1 265 ? -1.889 3.199 16.455 1.00 85.56 265 ASN A CA 1
ATOM 2097 C C . ASN A 1 265 ? -2.839 2.493 17.446 1.00 85.56 265 ASN A C 1
ATOM 2099 O O . ASN A 1 265 ? -3.311 3.124 18.388 1.00 85.56 265 ASN A O 1
ATOM 2103 N N . GLY A 1 266 ? -3.210 1.230 17.210 1.00 88.62 266 GLY A N 1
ATOM 2104 C CA . GLY A 1 266 ? -4.174 0.520 18.061 1.00 88.62 266 GLY A CA 1
ATOM 2105 C C . GLY A 1 266 ? -5.633 0.963 17.876 1.00 88.62 266 GLY A C 1
ATOM 2106 O O . GLY A 1 266 ? -6.481 0.638 18.700 1.00 88.62 266 GLY A O 1
ATOM 2107 N N . THR A 1 267 ? -5.947 1.705 16.809 1.00 93.19 267 THR A N 1
ATOM 2108 C CA . THR A 1 267 ? -7.307 2.183 16.515 1.00 93.19 267 THR A CA 1
ATOM 2109 C C . THR A 1 267 ? -8.019 1.305 15.495 1.00 93.19 267 THR A C 1
ATOM 2111 O O . THR A 1 267 ? -7.394 0.633 14.668 1.00 93.19 267 THR A O 1
ATOM 2114 N N . VAL A 1 268 ? -9.350 1.319 15.538 1.00 94.88 268 VAL A N 1
ATOM 2115 C CA . VAL A 1 268 ? -10.206 0.450 14.730 1.00 94.88 268 VAL A CA 1
ATOM 2116 C C . VAL A 1 268 ? -11.206 1.280 13.938 1.00 94.88 268 VAL A C 1
ATOM 2118 O O . VAL A 1 268 ? -11.937 2.090 14.500 1.00 94.88 268 VAL A O 1
ATOM 2121 N N . LYS A 1 269 ? -11.284 1.069 12.620 1.00 95.94 269 LYS A N 1
ATOM 2122 C CA . LYS A 1 269 ? -12.296 1.735 11.791 1.00 95.94 269 LYS A CA 1
ATOM 2123 C C . LYS A 1 269 ? -13.641 1.042 11.958 1.00 95.94 269 LYS A C 1
ATOM 2125 O O . LYS A 1 269 ? -13.841 -0.060 11.445 1.00 95.94 269 LYS A O 1
ATOM 2130 N N . VAL A 1 270 ? -14.580 1.696 12.626 1.00 94.25 270 VAL A N 1
ATOM 2131 C CA . VAL A 1 270 ? -15.895 1.110 12.896 1.00 94.25 270 VAL A CA 1
ATOM 2132 C C . VAL A 1 270 ? -16.822 1.302 11.696 1.00 94.25 270 VAL A C 1
ATOM 2134 O O . VAL A 1 270 ? -17.382 0.327 11.188 1.00 94.25 270 VAL A O 1
ATOM 2137 N N . ARG A 1 271 ? -16.928 2.530 11.173 1.00 91.06 271 ARG A N 1
ATOM 2138 C CA . ARG A 1 271 ? -17.875 2.887 10.098 1.00 91.06 271 ARG A CA 1
ATOM 2139 C C . ARG A 1 271 ? -17.156 3.187 8.781 1.00 91.06 271 ARG A C 1
ATOM 2141 O O . ARG A 1 271 ? -16.005 3.629 8.768 1.00 91.06 271 ARG A O 1
ATOM 2148 N N . SER A 1 272 ? -17.822 2.951 7.648 1.00 89.50 272 SER A N 1
ATOM 2149 C CA . SER A 1 272 ? -17.211 3.076 6.312 1.00 89.50 272 SER A CA 1
ATOM 2150 C C . SER A 1 272 ? -16.767 4.510 5.988 1.00 89.50 272 SER A C 1
ATOM 2152 O O . SER A 1 272 ? -15.689 4.693 5.415 1.00 89.50 272 SER A O 1
ATOM 2154 N N . TRP A 1 273 ? -17.520 5.512 6.450 1.00 86.62 273 TRP A N 1
ATOM 2155 C CA . TRP A 1 273 ? -17.281 6.943 6.221 1.00 86.62 273 TRP A CA 1
ATOM 2156 C C . TRP A 1 273 ? -16.183 7.577 7.089 1.00 86.62 273 TRP A C 1
ATOM 2158 O O . TRP A 1 273 ? -15.972 8.779 7.007 1.00 86.62 273 TRP A O 1
ATOM 2168 N N . GLY A 1 274 ? -15.434 6.790 7.872 1.00 89.31 274 GLY A N 1
ATOM 2169 C CA . GLY A 1 274 ? -14.225 7.293 8.543 1.00 89.31 274 GLY A CA 1
ATOM 2170 C C . GLY A 1 274 ? -14.339 7.515 10.047 1.00 89.31 274 GLY A C 1
ATOM 2171 O O . GLY A 1 274 ? -13.535 8.261 10.588 1.00 89.31 274 GLY A O 1
ATOM 2172 N N . VAL A 1 275 ? -15.274 6.850 10.729 1.00 93.69 275 VAL A N 1
ATOM 2173 C CA . VAL A 1 275 ? -15.321 6.856 12.200 1.00 93.69 275 VAL A CA 1
ATOM 2174 C C . VAL A 1 275 ? -14.350 5.815 12.748 1.00 93.69 275 VAL A C 1
ATOM 2176 O O . VAL A 1 275 ? -14.440 4.627 12.410 1.00 93.69 275 VAL A O 1
ATOM 2179 N N . TRP A 1 276 ? -13.426 6.278 13.585 1.00 95.69 276 TRP A N 1
ATOM 2180 C CA . TRP A 1 276 ? -12.392 5.470 14.221 1.00 95.69 276 TRP A CA 1
ATOM 2181 C C . TRP A 1 276 ? -12.647 5.382 15.720 1.00 95.69 276 TRP A C 1
ATOM 2183 O O . TRP A 1 276 ? -12.922 6.392 16.360 1.00 95.69 276 TRP A O 1
ATOM 2193 N N . ALA A 1 277 ? -12.527 4.176 16.266 1.00 95.94 277 ALA A N 1
ATOM 2194 C CA . ALA A 1 277 ? -12.544 3.933 17.695 1.00 95.94 277 ALA A CA 1
ATOM 2195 C C . ALA A 1 277 ? -11.116 3.758 18.221 1.00 95.94 277 ALA A C 1
ATOM 2197 O O . ALA A 1 277 ? -10.289 3.096 17.583 1.00 95.94 277 ALA A O 1
ATOM 2198 N N . TYR A 1 278 ? -10.835 4.340 19.380 1.00 95.00 278 TYR A N 1
ATOM 2199 C CA . TYR A 1 278 ? -9.560 4.233 20.086 1.00 95.00 278 TYR A CA 1
ATOM 2200 C C . TYR A 1 278 ? -9.780 3.702 21.502 1.00 95.00 278 TYR A C 1
ATOM 2202 O O . TYR A 1 278 ? -10.894 3.759 22.020 1.00 95.00 278 TYR A O 1
ATOM 2210 N N . LYS A 1 279 ? -8.727 3.1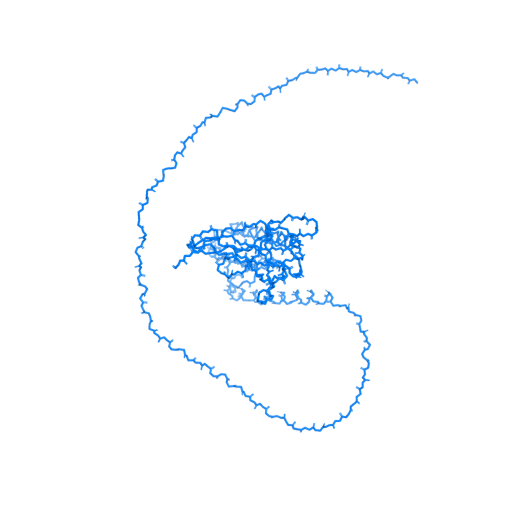55 22.120 1.00 95.19 279 LYS A N 1
ATOM 2211 C CA . LYS A 1 279 ? -8.799 2.617 23.483 1.00 95.19 279 LYS A CA 1
ATOM 2212 C C . LYS A 1 279 ? -9.160 3.729 24.464 1.00 95.19 279 LYS A C 1
ATOM 2214 O O . LYS A 1 279 ? -8.479 4.751 24.514 1.00 95.19 279 LYS A O 1
ATOM 2219 N N . LYS A 1 280 ? -10.237 3.527 25.221 1.00 93.44 280 LYS A N 1
ATOM 2220 C CA . LYS A 1 280 ? -10.680 4.471 26.242 1.00 93.44 280 LYS A CA 1
ATOM 2221 C C . LYS A 1 280 ? -9.812 4.323 27.487 1.00 93.44 280 LYS A C 1
ATOM 2223 O O . LYS A 1 280 ? -9.468 3.213 27.887 1.00 93.44 280 LYS A O 1
ATOM 2228 N N . GLU A 1 281 ? -9.466 5.448 28.098 1.00 90.31 281 GLU A N 1
ATOM 2229 C CA . GLU A 1 281 ? -8.734 5.466 29.362 1.00 90.31 281 GLU A CA 1
ATOM 2230 C C . GLU A 1 281 ? -9.606 4.901 30.494 1.00 90.31 281 GLU A C 1
ATOM 2232 O O . GLU A 1 281 ? -10.774 5.273 30.646 1.00 90.31 281 GLU A O 1
ATOM 2237 N N . SER A 1 282 ? -9.022 4.004 31.288 1.00 89.25 282 SER A N 1
ATOM 2238 C CA . SER A 1 282 ? -9.679 3.339 32.414 1.00 89.25 282 SER A CA 1
ATOM 2239 C C . SER A 1 282 ? -8.760 3.303 33.628 1.00 89.25 282 SER A C 1
ATOM 2241 O O . SER A 1 282 ? -7.568 3.016 33.491 1.00 89.25 282 SER A O 1
ATOM 2243 N N . ILE A 1 283 ? -9.319 3.508 34.816 1.00 88.38 283 ILE A N 1
ATOM 2244 C CA . ILE A 1 283 ? -8.619 3.357 36.092 1.00 88.38 283 ILE A CA 1
ATOM 2245 C C . ILE A 1 283 ? -9.125 2.075 36.753 1.00 88.38 283 ILE A C 1
ATOM 2247 O O . ILE A 1 283 ? -10.326 1.917 36.965 1.00 88.38 283 ILE A O 1
ATOM 2251 N N . LYS A 1 284 ? -8.217 1.149 37.081 1.00 87.38 284 LYS A N 1
ATOM 2252 C CA . LYS A 1 284 ? -8.560 -0.082 37.808 1.00 87.38 284 LYS A CA 1
ATOM 2253 C C . LYS A 1 284 ? -8.594 0.206 39.305 1.00 87.38 284 LYS A C 1
ATOM 2255 O O . LYS A 1 284 ? -7.550 0.466 39.897 1.00 87.38 284 LYS A O 1
ATOM 2260 N N . VAL A 1 285 ? -9.774 0.135 39.919 1.00 85.56 285 VAL A N 1
ATOM 2261 C CA . VAL A 1 285 ? -9.962 0.304 41.369 1.00 85.56 285 VAL A CA 1
ATOM 2262 C C . VAL A 1 285 ? -10.657 -0.937 41.914 1.00 85.56 285 VAL A C 1
ATOM 2264 O O . VAL A 1 285 ? -11.749 -1.279 41.475 1.00 85.56 285 VAL A O 1
ATOM 2267 N N . ALA A 1 286 ? -10.012 -1.640 42.851 1.00 78.62 286 ALA A N 1
ATOM 2268 C CA . ALA A 1 286 ? -10.558 -2.841 43.499 1.00 78.62 286 ALA A CA 1
ATOM 2269 C C . ALA A 1 286 ? -11.096 -3.918 42.523 1.00 78.62 286 ALA A C 1
ATOM 2271 O O . ALA A 1 286 ? -12.078 -4.594 42.813 1.00 78.62 286 ALA A O 1
ATOM 2272 N N . GLY A 1 287 ? -10.461 -4.071 41.354 1.00 77.31 287 GLY A N 1
ATOM 2273 C CA . GLY A 1 287 ? -10.859 -5.047 40.329 1.00 77.31 287 GLY A CA 1
ATOM 2274 C C . GLY A 1 287 ? -11.936 -4.569 39.349 1.00 77.31 287 GLY A C 1
ATOM 2275 O O . GLY A 1 287 ? -12.210 -5.275 38.383 1.00 77.31 287 GLY A O 1
ATOM 2276 N N . PHE A 1 288 ? -12.490 -3.369 39.539 1.00 77.56 288 PHE A N 1
ATOM 2277 C CA . PHE A 1 288 ? -13.431 -2.744 38.610 1.00 77.56 288 PHE A CA 1
ATOM 2278 C C . PHE A 1 288 ? -12.721 -1.721 37.720 1.00 77.56 288 PHE A C 1
ATOM 2280 O O . PHE A 1 288 ? -11.891 -0.936 38.187 1.00 77.56 288 PHE A O 1
ATOM 2287 N N . GLU A 1 289 ? -13.047 -1.726 36.427 1.00 84.94 289 GLU A N 1
ATOM 2288 C CA . GLU A 1 289 ? -12.579 -0.715 35.480 1.00 84.94 289 GLU A CA 1
ATOM 2289 C C . GLU A 1 289 ? -13.522 0.486 35.503 1.00 84.94 289 GLU A C 1
ATOM 2291 O O . GLU A 1 289 ? -14.680 0.404 35.096 1.00 84.94 289 GLU A O 1
ATOM 2296 N N . ILE A 1 290 ? -13.012 1.611 35.998 1.00 88.62 290 ILE A N 1
ATOM 2297 C CA . ILE A 1 290 ? -13.737 2.877 36.042 1.00 88.62 290 ILE A CA 1
ATOM 2298 C C . ILE A 1 290 ? -13.326 3.706 34.830 1.00 88.62 290 ILE A C 1
ATOM 2300 O O . ILE A 1 290 ? -12.143 3.986 34.619 1.00 88.62 290 ILE A O 1
ATOM 2304 N N . PHE A 1 291 ? -14.315 4.110 34.038 1.00 91.31 291 PHE A N 1
ATOM 2305 C CA . PHE A 1 291 ? -14.127 4.918 32.839 1.00 91.31 291 PHE A CA 1
ATOM 2306 C C . PHE A 1 291 ? -14.382 6.392 33.128 1.00 91.31 291 PHE A C 1
ATOM 2308 O O . PHE A 1 291 ? -15.346 6.740 33.808 1.00 91.31 291 PHE A O 1
ATOM 2315 N N . LYS A 1 292 ? -13.548 7.266 32.559 1.00 90.62 292 LYS A N 1
ATOM 2316 C CA . LYS A 1 292 ? -13.802 8.710 32.577 1.00 90.62 292 LYS A CA 1
ATOM 2317 C C . LYS A 1 292 ? -15.084 9.030 31.779 1.00 90.62 292 LYS A C 1
ATOM 2319 O O . LYS A 1 292 ? -15.189 8.528 30.654 1.00 90.62 292 LYS A O 1
ATOM 2324 N N . PRO A 1 293 ? -16.013 9.856 32.294 1.00 91.38 293 PRO A N 1
ATOM 2325 C CA . PRO A 1 293 ? -17.188 10.292 31.538 1.00 91.38 293 PRO A CA 1
ATOM 2326 C C . PRO A 1 293 ? -16.818 11.072 30.270 1.00 91.38 293 PRO A C 1
ATOM 2328 O O . PRO A 1 293 ? -15.838 11.822 30.269 1.00 91.38 293 PRO A O 1
ATOM 2331 N N . ASP A 1 294 ? -17.593 10.887 29.198 1.00 91.81 294 ASP A N 1
ATOM 2332 C CA . ASP A 1 294 ? -17.517 11.706 27.983 1.00 91.81 294 ASP A CA 1
ATOM 2333 C C . ASP A 1 294 ? -18.719 12.654 27.900 1.00 91.81 294 ASP A C 1
ATOM 2335 O O . ASP A 1 294 ? -19.855 12.246 28.145 1.00 91.81 294 ASP A O 1
ATOM 2339 N N . ASN A 1 295 ? -18.476 13.904 27.508 1.00 89.81 295 ASN A N 1
ATOM 2340 C CA . ASN A 1 295 ? -19.517 14.924 27.389 1.00 89.81 295 ASN A CA 1
ATOM 2341 C C . ASN A 1 295 ? -20.140 14.889 25.994 1.00 89.81 295 ASN A C 1
ATOM 2343 O O . ASN A 1 295 ? -19.454 15.192 25.018 1.00 89.81 295 ASN A O 1
ATOM 2347 N N . TYR A 1 296 ? -21.427 14.569 25.900 1.00 87.25 296 TYR A N 1
ATOM 2348 C CA . TYR A 1 296 ? -22.179 14.620 24.651 1.00 87.25 296 TYR A CA 1
ATOM 2349 C C . TYR A 1 296 ? -23.046 15.880 24.585 1.00 87.25 296 TYR A C 1
ATOM 2351 O O . TYR A 1 296 ? -23.507 16.410 25.599 1.00 87.25 296 TYR A O 1
ATOM 2359 N N . THR A 1 297 ? -23.288 16.343 23.363 1.00 84.94 297 THR A N 1
ATOM 2360 C CA . THR A 1 297 ? -24.270 17.388 23.067 1.00 84.94 297 THR A CA 1
ATOM 2361 C C . THR A 1 297 ? -25.408 16.768 22.276 1.00 84.94 297 THR A C 1
ATOM 2363 O O . THR A 1 297 ? -25.183 15.872 21.467 1.00 84.94 297 THR A O 1
ATOM 2366 N N . ALA A 1 298 ? -26.627 17.228 22.516 1.00 74.12 298 ALA A N 1
ATOM 2367 C CA . ALA A 1 298 ? -27.815 16.924 21.739 1.00 74.12 298 ALA A CA 1
ATOM 2368 C C . ALA A 1 298 ? -28.373 18.232 21.149 1.00 74.12 298 ALA A C 1
ATOM 2370 O O . ALA A 1 298 ? -27.962 19.315 21.545 1.00 74.12 298 ALA A O 1
ATOM 2371 N N . TYR A 1 299 ? -29.290 18.153 20.189 1.00 70.38 299 TYR A N 1
ATOM 2372 C CA . TYR A 1 299 ? -30.153 19.284 19.834 1.00 70.38 299 TYR A CA 1
ATOM 2373 C C . TYR A 1 299 ? -31.603 18.800 19.875 1.00 70.38 299 TYR A C 1
ATOM 2375 O O . TYR A 1 299 ? -31.837 17.597 19.731 1.00 70.38 299 TYR A O 1
ATOM 2383 N N . ALA A 1 300 ? -32.533 19.718 20.142 1.00 59.78 300 ALA A N 1
ATOM 2384 C CA . ALA A 1 300 ? -33.971 19.461 20.071 1.00 59.78 300 ALA A CA 1
ATOM 2385 C C . ALA A 1 300 ? -34.453 19.459 18.616 1.00 59.78 300 ALA A C 1
ATOM 2387 O O . ALA A 1 300 ? -33.905 20.261 17.824 1.00 59.78 300 ALA A O 1
#

Organism: Verminephrobacter eiseniae (strain EF01-2) (NCBI:txid391735)

Secondary structure (DSSP, 8-state):
------------------------------PPPP--PPPP---PPPP-----------------------------PPPP---HHHHHHHHHHHHHHHHHHHHHHHHHHH-TT-EEEEEETTTTEEEEEEE-TT--EEEEEE-TT-SS-SEEEEESSHHHHHHHHHHHHHHHHHHHHHHHHHHHHHHHHHHSPPS--TT-EEEEEE-SSSBEEEEEEEEEEETTTEEEEEEEEEEEEEEETTEEEEEEEEEEEEEEEEEEEBPTTS-EE-STTS-EEEEPPEEEETTEEEEPPEEEE---

Sequence (300 aa):
MWPVITSLSSSPSCTVTHTFELRGLSRHKRFPPTGYPPPFIPRSAHPSLSWVPCHFLRRRTQRGDDLLTHKEHSVNTAKPNTQSGSESSNAMQVSNSKQAEVNTLRKAFVGQKYEVKFTDDSLGAVAFLQVTEAGAVYMIGFSGKRAKPDFHYRFRSTKHADRYQDSWHKGLVSRATAKAERKAEKAAKLSQPHSLEVGDVLVSSWGYEQTNYDYYQVTRLVGKQSVEIRELAQQAAETGFLQGECVPVQGRFKGEPMVKRVNENGTVKVRSWGVWAYKKESIKVAGFEIFKPDNYTAYA